Protein AF-A0A1S1U029-F1 (afdb_monomer_lite)

pLDDT: mean 74.75, std 22.26, range [31.77, 98.06]

Structure (mmCIF, N/CA/C/O backbone):
data_AF-A0A1S1U029-F1
#
_entry.id   AF-A0A1S1U029-F1
#
loop_
_atom_site.group_PDB
_atom_site.id
_atom_site.type_symbol
_atom_site.label_atom_id
_atom_site.label_alt_id
_atom_site.label_comp_id
_atom_site.label_asym_id
_atom_site.label_entity_id
_atom_site.label_seq_id
_atom_site.pdbx_PDB_ins_code
_atom_site.Cartn_x
_atom_site.Cartn_y
_atom_site.Cartn_z
_atom_site.occupancy
_atom_site.B_iso_or_equiv
_atom_site.auth_seq_id
_atom_site.auth_comp_id
_atom_site.auth_asym_id
_atom_site.auth_atom_id
_atom_site.pdbx_PDB_model_num
ATOM 1 N N . MET A 1 1 ? -68.726 -8.933 33.344 1.00 45.16 1 MET A N 1
ATOM 2 C CA . MET A 1 1 ? -67.703 -9.995 33.487 1.00 45.16 1 MET A CA 1
ATOM 3 C C . MET A 1 1 ? -67.384 -10.568 32.109 1.00 45.16 1 MET A C 1
ATOM 5 O O . MET A 1 1 ? -68.185 -11.333 31.603 1.00 45.16 1 MET A O 1
ATOM 9 N N . ARG A 1 2 ? -66.275 -10.152 31.477 1.00 35.28 2 ARG A N 1
ATOM 10 C CA . ARG A 1 2 ? -65.511 -10.912 30.462 1.00 35.28 2 ARG A CA 1
ATOM 11 C C . ARG A 1 2 ? -64.244 -10.119 30.117 1.00 35.28 2 ARG A C 1
ATOM 13 O O . ARG A 1 2 ? -64.313 -9.006 29.615 1.00 35.28 2 ARG A O 1
ATOM 20 N N . ARG A 1 3 ? -63.098 -10.680 30.510 1.00 39.41 3 ARG A N 1
ATOM 21 C CA . ARG A 1 3 ? -61.744 -10.227 30.161 1.00 39.41 3 ARG A CA 1
ATOM 22 C C . ARG A 1 3 ? -61.313 -10.883 28.840 1.00 39.41 3 ARG A C 1
ATOM 24 O O . ARG A 1 3 ? -61.842 -11.945 28.520 1.00 39.41 3 ARG A O 1
ATOM 31 N N . ARG A 1 4 ? -60.215 -10.343 28.278 1.00 43.56 4 ARG A N 1
ATOM 32 C CA . ARG A 1 4 ? -59.229 -10.964 27.356 1.00 43.56 4 ARG A CA 1
ATOM 33 C C . ARG A 1 4 ? -59.627 -10.984 25.868 1.00 43.56 4 ARG A C 1
ATOM 35 O O . ARG A 1 4 ? -60.791 -11.147 25.557 1.00 43.56 4 ARG A O 1
ATOM 42 N N . CYS A 1 5 ? -58.728 -10.819 24.894 1.00 31.77 5 CYS A N 1
ATOM 43 C CA . CYS A 1 5 ? -57.262 -10.893 24.868 1.00 31.77 5 CYS A CA 1
ATOM 44 C C . CYS A 1 5 ? -56.729 -9.983 23.743 1.00 31.77 5 CYS A C 1
ATOM 46 O O . CYS A 1 5 ? -57.187 -10.094 22.609 1.00 31.77 5 CYS A O 1
ATOM 48 N N . ALA A 1 6 ? -55.726 -9.147 24.024 1.00 39.38 6 ALA A N 1
ATOM 49 C CA . ALA A 1 6 ? -54.894 -8.553 22.980 1.00 39.38 6 ALA A CA 1
ATOM 50 C C . ALA A 1 6 ? -54.027 -9.666 22.361 1.00 39.38 6 ALA A C 1
ATOM 52 O O . ALA A 1 6 ? -53.310 -10.368 23.076 1.00 39.38 6 ALA A O 1
ATOM 53 N N . SER A 1 7 ? -54.129 -9.872 21.047 1.00 43.84 7 SER A N 1
ATOM 54 C CA . SER A 1 7 ? -53.384 -10.897 20.315 1.00 43.84 7 SER A CA 1
ATOM 55 C C . SER A 1 7 ? -51.889 -10.558 20.283 1.00 43.84 7 SER A C 1
ATOM 57 O O . SER A 1 7 ? -51.462 -9.631 19.595 1.00 43.84 7 SER A O 1
ATOM 59 N N . GLY A 1 8 ? -51.078 -11.350 20.987 1.00 48.50 8 GLY A N 1
ATOM 60 C CA . GLY A 1 8 ? -49.613 -11.250 21.053 1.00 48.50 8 GLY A CA 1
ATOM 61 C C . GLY A 1 8 ? -48.862 -11.620 19.764 1.00 48.50 8 GLY A C 1
ATOM 62 O O . GLY A 1 8 ? -47.671 -11.909 19.822 1.00 48.50 8 GLY A O 1
ATOM 63 N N . ALA A 1 9 ? -49.524 -11.614 18.604 1.00 42.28 9 ALA A N 1
ATOM 64 C CA . ALA A 1 9 ? -48.911 -11.965 17.322 1.00 42.28 9 ALA A CA 1
ATOM 65 C C . ALA A 1 9 ? -48.138 -10.800 16.666 1.00 42.28 9 ALA A C 1
ATOM 67 O O . ALA A 1 9 ? -47.228 -11.047 15.879 1.00 42.28 9 ALA A O 1
ATOM 68 N N . SER A 1 10 ? -48.421 -9.540 17.028 1.00 46.59 10 SER A N 1
ATOM 69 C CA . SER A 1 10 ? -47.702 -8.376 16.469 1.00 46.59 10 SER A CA 1
ATOM 70 C C . SER A 1 10 ? -46.335 -8.130 17.114 1.00 46.59 10 SER A C 1
ATOM 72 O O . SER A 1 10 ? -45.400 -7.701 16.444 1.00 46.59 10 SER A O 1
ATOM 74 N N . PHE A 1 11 ? -46.173 -8.429 18.406 1.00 38.19 11 PHE A N 1
ATOM 75 C CA . PHE A 1 11 ? -44.950 -8.067 19.132 1.00 38.19 11 PHE A CA 1
ATOM 76 C C . PHE A 1 11 ? -43.759 -8.969 18.771 1.00 38.19 11 PHE A C 1
ATOM 78 O O . PHE A 1 11 ? -42.636 -8.494 18.639 1.00 38.19 11 PHE A O 1
ATOM 85 N N . VAL A 1 12 ? -44.004 -10.264 18.531 1.00 45.50 12 VAL A N 1
ATOM 86 C CA . VAL A 1 12 ? -42.951 -11.236 18.181 1.00 45.50 12 VAL A CA 1
ATOM 87 C C . VAL A 1 12 ? -42.402 -10.998 16.770 1.00 45.50 12 VAL A C 1
ATOM 89 O O . VAL A 1 12 ? -41.204 -11.176 16.549 1.00 45.50 12 VAL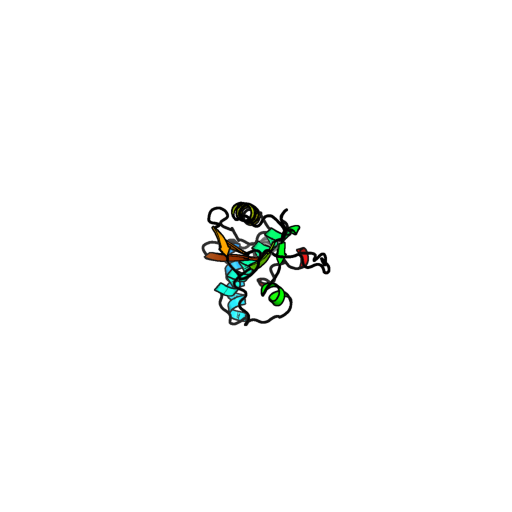 A O 1
ATOM 92 N N . LEU A 1 13 ? -43.238 -10.555 15.821 1.00 40.84 13 LEU A N 1
ATOM 93 C CA . LEU A 1 13 ? -42.792 -10.231 14.460 1.00 40.84 13 LEU A CA 1
ATOM 94 C C . LEU A 1 13 ? -41.950 -8.946 14.430 1.00 40.84 13 LEU A C 1
ATOM 96 O O . LEU A 1 13 ? -40.914 -8.910 13.768 1.00 40.84 13 LEU A O 1
ATOM 100 N N . ILE A 1 14 ? -42.353 -7.928 15.200 1.00 45.78 14 ILE A N 1
ATOM 101 C CA . ILE A 1 14 ? -41.606 -6.670 15.347 1.00 45.78 14 ILE A CA 1
ATOM 102 C C . ILE A 1 14 ? -40.259 -6.928 16.034 1.00 45.78 14 ILE A C 1
ATOM 104 O O . ILE A 1 14 ? -39.230 -6.466 15.547 1.00 45.78 14 ILE A O 1
ATOM 108 N N . LEU A 1 15 ? -40.229 -7.752 17.089 1.00 42.91 15 LEU A N 1
ATOM 109 C CA . LEU A 1 15 ? -38.991 -8.100 17.788 1.00 42.91 15 LEU A CA 1
ATOM 110 C C . LEU A 1 15 ? -38.057 -8.960 16.919 1.00 42.91 15 LEU A C 1
ATOM 112 O O . LEU A 1 15 ? -36.848 -8.741 16.932 1.00 42.91 15 LEU A O 1
ATOM 116 N N . LYS A 1 16 ? -38.593 -9.888 16.107 1.00 42.69 16 LYS A N 1
ATOM 117 C CA . LYS A 1 16 ? -37.803 -10.643 15.114 1.00 42.69 16 LYS A CA 1
ATOM 118 C C . LYS A 1 16 ? -37.243 -9.741 14.015 1.00 42.69 16 LYS A C 1
ATOM 120 O O . LYS A 1 16 ? -36.094 -9.935 13.634 1.00 42.69 16 LYS A O 1
ATOM 125 N N . ALA A 1 17 ? -37.995 -8.747 13.541 1.00 43.09 17 ALA A N 1
ATOM 126 C CA . ALA A 1 17 ? -37.495 -7.763 12.581 1.00 43.09 17 ALA A CA 1
ATOM 127 C C . ALA A 1 17 ? -36.404 -6.863 13.196 1.00 43.09 17 ALA A C 1
ATOM 129 O O . ALA A 1 17 ? -35.381 -6.626 12.560 1.00 43.09 17 ALA A O 1
ATOM 130 N N . GLN A 1 18 ? -36.556 -6.446 14.458 1.00 42.56 18 GLN A N 1
ATOM 131 C CA . GLN A 1 18 ? -35.531 -5.705 15.209 1.00 42.56 18 GLN A CA 1
ATOM 132 C C . GLN A 1 18 ? -34.271 -6.538 15.494 1.00 42.56 18 GLN A C 1
ATOM 134 O O . GLN A 1 18 ? -33.164 -6.006 15.441 1.00 42.56 18 GLN A O 1
ATOM 139 N N . LEU A 1 19 ? -34.414 -7.844 15.740 1.00 44.59 19 LEU A N 1
ATOM 140 C CA . LEU A 1 19 ? -33.297 -8.778 15.927 1.00 44.59 19 LEU A CA 1
ATOM 141 C C . LEU A 1 19 ? -32.597 -9.145 14.607 1.00 44.59 19 LEU A C 1
ATOM 143 O O . LEU A 1 19 ? -31.383 -9.314 14.607 1.00 44.59 19 LEU A O 1
ATOM 147 N N . LEU A 1 20 ? -33.318 -9.198 13.481 1.00 44.62 20 LEU A N 1
ATOM 148 C CA . LEU A 1 20 ? -32.754 -9.406 12.135 1.00 44.62 20 LEU A CA 1
ATOM 149 C C . LEU A 1 20 ? -32.129 -8.138 11.527 1.00 44.62 20 LEU A C 1
ATOM 151 O O . LEU A 1 20 ? -31.386 -8.223 10.551 1.00 44.62 20 LEU A O 1
ATOM 155 N N . MET A 1 21 ? -32.406 -6.962 12.095 1.00 45.44 21 MET A N 1
ATOM 156 C CA . MET A 1 21 ? -31.768 -5.691 11.729 1.00 45.44 21 MET A CA 1
ATOM 157 C C . MET A 1 21 ? -30.569 -5.329 12.612 1.00 45.44 21 MET A C 1
ATOM 159 O O . MET A 1 21 ? -29.927 -4.303 12.369 1.00 45.44 21 MET A O 1
ATOM 163 N N . LYS A 1 22 ? -30.251 -6.157 13.616 1.00 44.50 22 LYS A N 1
ATOM 164 C CA . LYS A 1 22 ? -29.133 -5.928 14.525 1.00 44.50 22 LYS A CA 1
ATOM 165 C C . LYS A 1 22 ? -27.815 -6.112 13.768 1.00 44.50 22 LYS A C 1
ATOM 167 O O . LYS A 1 22 ? -27.458 -7.207 13.350 1.00 44.50 22 LYS A O 1
ATOM 172 N N . ASP A 1 23 ? -27.151 -4.975 13.595 1.00 50.09 23 ASP A N 1
ATOM 173 C CA . ASP A 1 23 ? -25.809 -4.760 13.058 1.00 50.09 23 ASP A CA 1
ATOM 174 C C . ASP A 1 23 ? -25.648 -4.773 11.529 1.00 50.09 23 ASP A C 1
ATOM 176 O O . ASP A 1 23 ? -24.695 -5.316 10.973 1.00 50.09 23 ASP A O 1
ATOM 180 N N . ARG A 1 24 ? -26.479 -3.986 10.831 1.00 48.47 24 ARG A N 1
ATOM 181 C CA . ARG A 1 24 ? -25.890 -3.142 9.776 1.00 48.47 24 ARG A CA 1
ATOM 182 C C . ARG A 1 24 ? -25.165 -2.001 10.487 1.00 48.47 24 ARG A C 1
ATOM 184 O O . ARG A 1 24 ? -25.848 -1.207 11.133 1.00 48.47 24 ARG A O 1
ATOM 191 N N . PRO A 1 25 ? -23.828 -1.877 10.425 1.00 52.12 25 PRO A N 1
ATOM 192 C CA . PRO A 1 25 ? -23.185 -0.743 11.061 1.00 52.12 25 PRO A CA 1
ATOM 193 C C . PRO A 1 25 ? -23.706 0.526 10.383 1.00 52.12 25 PRO A C 1
ATOM 195 O O . PRO A 1 25 ? -23.454 0.744 9.199 1.00 52.12 25 PRO A O 1
ATOM 198 N N . ALA A 1 26 ? -24.431 1.359 11.139 1.00 63.50 26 ALA A N 1
ATOM 199 C CA . ALA A 1 26 ? -24.941 2.660 10.690 1.00 63.50 26 ALA A CA 1
ATOM 200 C C . ALA A 1 26 ? -23.817 3.559 10.131 1.00 63.50 26 ALA A C 1
ATOM 202 O O . ALA A 1 26 ? -24.066 4.507 9.393 1.00 63.50 26 ALA A O 1
ATOM 203 N N . ASN A 1 27 ? -22.566 3.217 10.449 1.00 85.81 27 ASN A N 1
ATOM 204 C CA . ASN A 1 27 ? -21.356 3.746 9.853 1.00 85.81 27 ASN A CA 1
ATOM 205 C C . ASN A 1 27 ? -20.310 2.616 9.752 1.00 85.81 27 ASN A C 1
ATOM 207 O O . ASN A 1 27 ? -19.655 2.271 10.739 1.00 85.81 27 ASN A O 1
ATOM 211 N N . LEU A 1 28 ? -20.182 2.007 8.567 1.00 90.50 28 LEU A N 1
ATOM 212 C CA . LEU A 1 28 ? -19.237 0.912 8.311 1.00 90.50 28 LEU A CA 1
ATOM 213 C C . LEU A 1 28 ? -17.788 1.281 8.697 1.00 90.50 28 LEU A C 1
ATOM 215 O O . LEU A 1 28 ? -17.194 0.520 9.463 1.00 90.50 28 LEU A O 1
ATOM 219 N N . PRO A 1 29 ? -17.228 2.434 8.274 1.00 92.81 29 PRO A N 1
ATOM 220 C CA . PRO A 1 29 ? -15.914 2.872 8.738 1.00 92.81 29 PRO A CA 1
ATOM 221 C C . PRO A 1 29 ? -15.761 2.914 10.261 1.00 92.81 29 PRO A C 1
ATOM 223 O O . PRO A 1 29 ? -14.760 2.434 10.786 1.00 92.81 29 PRO A O 1
ATOM 226 N N . ALA A 1 30 ? -16.753 3.435 10.992 1.00 92.69 30 ALA A N 1
ATOM 227 C CA . ALA A 1 30 ? -16.698 3.494 12.454 1.00 92.69 30 ALA A CA 1
ATOM 228 C C . ALA A 1 30 ? -16.685 2.095 13.094 1.00 92.69 30 ALA A C 1
ATOM 230 O O . ALA A 1 30 ? -15.948 1.860 14.052 1.00 92.69 30 ALA A O 1
ATOM 231 N N . SER A 1 31 ? -17.459 1.157 12.542 1.00 92.75 31 SER A N 1
ATOM 232 C CA . SER A 1 31 ? -17.468 -0.240 12.990 1.00 92.75 31 SER A CA 1
ATOM 233 C C . SER A 1 31 ? -16.124 -0.926 12.747 1.00 92.75 31 SER A C 1
ATOM 235 O O . SER A 1 31 ? -15.590 -1.573 13.649 1.00 92.75 31 SER A O 1
ATOM 237 N N . ILE A 1 32 ? -15.526 -0.726 11.569 1.00 94.19 32 ILE A N 1
ATOM 238 C CA . ILE A 1 32 ? -14.199 -1.263 11.250 1.00 94.19 32 ILE A CA 1
ATOM 239 C C . ILE A 1 32 ? -13.149 -0.654 12.185 1.00 94.19 32 ILE A C 1
ATOM 241 O O . ILE A 1 32 ? -12.404 -1.400 12.812 1.00 94.19 32 ILE A O 1
ATOM 245 N N . LEU A 1 33 ? -13.138 0.670 12.378 1.00 94.75 33 LEU A N 1
ATOM 246 C CA . LEU A 1 33 ? -12.231 1.341 13.320 1.00 94.75 33 LEU A CA 1
ATOM 247 C C . LEU A 1 33 ? -12.344 0.782 14.744 1.00 94.75 33 LEU A C 1
ATOM 249 O O . LEU A 1 33 ? -11.327 0.571 15.403 1.00 94.75 33 LEU A O 1
ATOM 253 N N . ALA A 1 34 ? -13.564 0.530 15.226 1.00 94.50 34 ALA A N 1
ATOM 254 C CA . ALA A 1 34 ? -13.783 -0.060 16.543 1.00 94.50 34 ALA A CA 1
ATOM 255 C C . ALA A 1 34 ? -13.209 -1.483 16.635 1.00 94.50 34 ALA A C 1
ATOM 257 O O . ALA A 1 34 ? -12.521 -1.800 17.605 1.00 94.50 34 ALA A O 1
ATOM 258 N N . ARG A 1 35 ? -13.426 -2.318 15.609 1.00 92.88 35 ARG A N 1
AT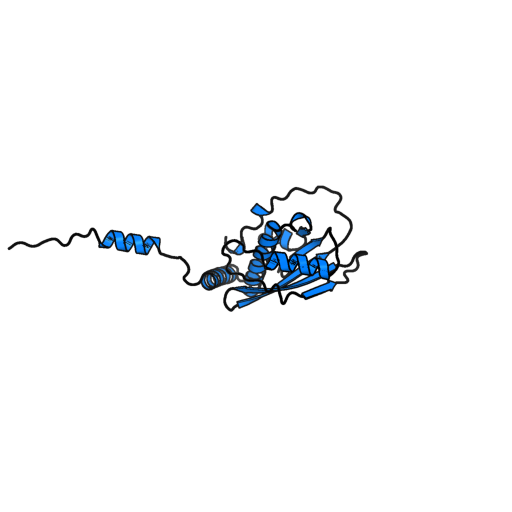OM 259 C CA . ARG A 1 35 ? -12.850 -3.670 15.537 1.00 92.88 35 ARG A CA 1
ATOM 260 C C . ARG A 1 35 ? -11.325 -3.630 15.529 1.00 92.88 35 ARG A C 1
ATOM 262 O O . ARG A 1 35 ? -10.708 -4.288 16.361 1.00 92.88 35 ARG A O 1
ATOM 269 N N . LEU A 1 36 ? -10.725 -2.818 14.657 1.00 91.94 36 LEU A N 1
ATOM 270 C CA . LEU A 1 36 ? -9.270 -2.667 14.548 1.00 91.94 36 LEU A CA 1
ATOM 271 C C . LEU A 1 36 ? -8.646 -2.195 15.870 1.00 91.94 36 LEU A C 1
ATOM 273 O O . LEU A 1 36 ? -7.635 -2.744 16.304 1.00 91.94 36 LEU A O 1
ATOM 277 N N . ARG A 1 37 ? -9.297 -1.258 16.570 1.00 92.69 37 ARG A N 1
ATOM 278 C CA . ARG A 1 37 ? -8.876 -0.818 17.908 1.00 92.69 37 ARG A CA 1
ATOM 279 C C . ARG A 1 37 ? -8.920 -1.942 18.939 1.00 92.69 37 ARG A C 1
ATOM 281 O O . ARG A 1 37 ? -8.018 -2.041 19.768 1.00 92.69 37 ARG A O 1
ATOM 288 N N . ASN A 1 38 ? -9.955 -2.779 18.912 1.00 90.62 38 ASN A N 1
ATOM 289 C CA . ASN A 1 38 ? -10.061 -3.915 19.827 1.00 90.62 38 ASN A CA 1
ATOM 290 C C . ASN A 1 38 ? -8.967 -4.954 19.557 1.00 90.62 38 ASN A C 1
ATOM 292 O O . ASN A 1 38 ? -8.371 -5.453 20.506 1.00 90.62 38 ASN A O 1
ATOM 296 N N . ILE A 1 39 ? -8.647 -5.204 18.285 1.00 87.38 39 ILE A N 1
ATOM 297 C CA . ILE A 1 39 ? -7.545 -6.088 17.878 1.00 87.38 39 ILE A CA 1
ATOM 298 C C . ILE A 1 39 ? -6.194 -5.542 18.351 1.00 87.38 39 ILE A C 1
ATOM 300 O O . ILE A 1 39 ? -5.374 -6.292 18.875 1.00 87.38 39 ILE A O 1
ATOM 304 N N . ALA A 1 40 ? -5.956 -4.236 18.197 1.00 87.25 40 ALA A N 1
ATOM 305 C CA . ALA A 1 40 ? -4.730 -3.602 18.676 1.00 87.25 40 ALA A CA 1
ATOM 306 C C . ALA A 1 40 ? -4.565 -3.773 20.195 1.00 87.25 40 ALA A C 1
ATOM 308 O O . ALA A 1 40 ? -3.500 -4.168 20.665 1.00 87.25 40 ALA A O 1
ATOM 309 N N . ARG A 1 41 ? -5.651 -3.563 20.955 1.00 88.38 41 ARG A N 1
ATOM 310 C CA . ARG A 1 41 ? -5.681 -3.764 22.413 1.00 88.38 41 ARG A CA 1
ATOM 311 C C . ARG A 1 41 ? -5.430 -5.216 22.807 1.00 88.38 41 ARG A C 1
ATOM 313 O O . ARG A 1 41 ? -4.609 -5.456 23.685 1.00 88.38 41 ARG A O 1
ATOM 320 N N . SER A 1 42 ? -6.100 -6.177 22.168 1.00 86.25 42 SER A N 1
ATOM 321 C CA . SER A 1 42 ? -5.940 -7.598 22.503 1.00 86.25 42 SER A CA 1
ATOM 322 C C . SER A 1 42 ? -4.539 -8.116 22.182 1.00 86.25 42 SER A C 1
ATOM 324 O O . SER A 1 42 ? -4.039 -8.988 22.880 1.00 86.25 42 SER A O 1
ATOM 326 N N . LYS A 1 43 ? -3.901 -7.573 21.137 1.00 79.94 43 LYS A N 1
ATOM 327 C CA . LYS A 1 43 ? -2.530 -7.912 20.731 1.00 79.94 43 LYS A CA 1
ATOM 328 C C . LYS A 1 43 ? -1.457 -7.050 21.406 1.00 79.94 43 LYS A C 1
ATOM 330 O O . LYS A 1 43 ? -0.290 -7.222 21.079 1.00 79.94 43 LYS A O 1
ATOM 335 N N . GLN A 1 44 ? -1.840 -6.122 22.292 1.00 86.19 44 GLN A N 1
ATOM 336 C CA . GLN A 1 44 ? -0.937 -5.167 22.954 1.00 86.19 44 GLN A CA 1
ATOM 337 C C . GLN A 1 44 ? 0.018 -4.465 21.967 1.00 86.19 44 GLN A C 1
ATOM 339 O O . GLN A 1 44 ? 1.202 -4.291 22.234 1.00 86.19 44 GLN A O 1
ATOM 344 N N . THR A 1 45 ? -0.504 -4.076 20.802 1.00 82.06 45 THR A N 1
ATOM 345 C CA . THR A 1 45 ? 0.272 -3.466 19.714 1.00 82.06 45 THR A CA 1
ATOM 346 C C . THR A 1 45 ? -0.270 -2.085 19.356 1.00 82.06 45 THR A C 1
ATOM 348 O O . THR A 1 45 ? -1.385 -1.711 19.732 1.00 82.06 45 THR A O 1
ATOM 351 N N . ASP A 1 46 ? 0.514 -1.319 18.603 1.00 86.06 46 ASP A N 1
ATOM 352 C CA . ASP A 1 46 ? 0.121 0.008 18.148 1.00 86.06 46 ASP A CA 1
ATOM 353 C C . ASP A 1 46 ? -1.083 -0.072 17.189 1.00 86.06 46 ASP A C 1
ATOM 355 O O . ASP A 1 46 ? -1.072 -0.755 16.160 1.00 86.06 46 ASP A O 1
ATOM 359 N N . ASN A 1 47 ? -2.135 0.684 17.504 1.00 88.06 47 ASN A N 1
ATOM 360 C CA . ASN A 1 47 ? -3.314 0.813 16.659 1.00 88.06 47 ASN A CA 1
ATOM 361 C C . ASN A 1 47 ? -2.975 1.347 15.255 1.00 88.06 47 ASN A C 1
ATOM 363 O O . ASN A 1 47 ? -3.613 0.942 14.285 1.00 88.06 47 ASN A O 1
ATOM 367 N N . GLN A 1 48 ? -1.968 2.215 15.116 1.00 88.56 48 GLN A N 1
ATOM 368 C CA . GLN A 1 48 ? -1.520 2.708 13.810 1.00 88.56 48 GLN A CA 1
ATOM 369 C C . GLN A 1 48 ? -0.908 1.605 12.947 1.00 88.56 48 GLN A C 1
ATOM 371 O O . GLN A 1 48 ? -1.059 1.626 11.726 1.00 88.56 48 GLN A O 1
ATOM 376 N N . LEU A 1 49 ? -0.245 0.623 13.560 1.00 85.25 49 LEU A N 1
ATOM 377 C CA . LEU A 1 49 ? 0.292 -0.535 12.850 1.00 85.25 49 LEU A CA 1
ATOM 378 C C . LEU A 1 49 ? -0.847 -1.414 12.318 1.00 85.25 49 LEU A C 1
ATOM 380 O O . LEU A 1 49 ? -0.830 -1.804 11.152 1.00 85.25 49 LEU A O 1
ATOM 384 N N . ILE A 1 50 ? -1.881 -1.654 13.131 1.00 87.56 50 ILE A N 1
ATOM 385 C CA . ILE A 1 50 ? -3.075 -2.405 12.713 1.00 87.56 50 ILE A CA 1
ATOM 386 C C . ILE A 1 50 ? -3.838 -1.686 11.589 1.00 87.56 50 ILE A C 1
ATOM 388 O O . ILE A 1 50 ? -4.247 -2.330 10.621 1.00 87.56 50 ILE A O 1
ATOM 392 N N . LEU A 1 51 ? -3.999 -0.362 11.677 1.00 91.50 51 LEU A N 1
ATOM 393 C CA . LEU A 1 51 ? -4.641 0.445 10.633 1.00 91.50 51 LEU A CA 1
ATOM 394 C C . LEU A 1 51 ? -3.873 0.392 9.309 1.00 91.50 51 LEU A C 1
ATOM 396 O O . LEU A 1 51 ? -4.477 0.145 8.264 1.00 91.50 51 LEU A O 1
ATOM 400 N N . ARG A 1 52 ? -2.549 0.583 9.353 1.00 90.62 52 ARG A N 1
ATOM 401 C CA . ARG A 1 52 ? -1.685 0.500 8.167 1.00 90.62 52 ARG A CA 1
ATOM 402 C C . ARG A 1 52 ? -1.729 -0.885 7.541 1.00 90.62 52 ARG A C 1
ATOM 404 O O . ARG A 1 52 ? -1.976 -0.997 6.344 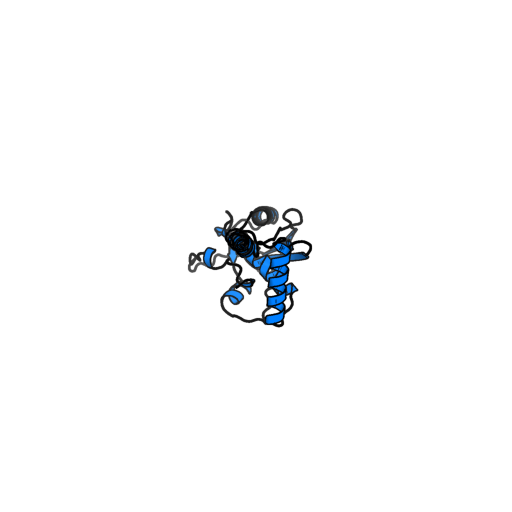1.00 90.62 52 ARG A O 1
ATOM 411 N N . ARG A 1 53 ? -1.606 -1.941 8.349 1.00 87.31 53 ARG A N 1
ATOM 412 C CA . ARG A 1 53 ? -1.717 -3.323 7.871 1.00 87.31 53 ARG A CA 1
ATOM 413 C C . ARG A 1 53 ? -3.057 -3.581 7.187 1.00 87.31 53 ARG A C 1
ATOM 415 O O . ARG A 1 53 ? -3.080 -4.154 6.102 1.00 87.31 53 ARG A O 1
ATOM 422 N N . TYR A 1 54 ? -4.161 -3.131 7.783 1.00 90.88 54 TYR A N 1
ATOM 423 C CA . TYR A 1 54 ? -5.482 -3.247 7.169 1.00 90.88 54 TYR A CA 1
ATOM 424 C C . TYR A 1 54 ? -5.538 -2.533 5.811 1.00 90.88 54 TYR A C 1
ATOM 426 O O . TYR A 1 54 ? -5.940 -3.135 4.817 1.00 90.88 54 TYR A O 1
ATOM 434 N N . ALA A 1 55 ? -5.073 -1.282 5.737 1.00 93.62 55 ALA A N 1
ATOM 435 C CA . ALA A 1 55 ? -5.027 -0.531 4.486 1.00 93.62 55 ALA A CA 1
ATOM 436 C C . ALA A 1 55 ? -4.145 -1.209 3.424 1.00 93.62 55 ALA A C 1
ATOM 438 O O . ALA A 1 55 ? -4.516 -1.256 2.254 1.00 93.62 55 ALA A O 1
ATOM 439 N N . ILE A 1 56 ? -3.014 -1.795 3.799 1.00 91.69 56 ILE A N 1
ATOM 440 C CA . ILE A 1 56 ? -2.142 -2.488 2.849 1.00 91.69 56 ILE A CA 1
ATOM 441 C C . ILE A 1 56 ? -2.771 -3.802 2.365 1.00 91.69 56 ILE A C 1
ATOM 443 O O . ILE A 1 56 ? -2.803 -4.053 1.161 1.00 91.69 56 ILE A O 1
ATOM 447 N N . GLU A 1 57 ? -3.338 -4.623 3.256 1.00 89.50 57 GLU A N 1
ATOM 448 C CA . GLU A 1 57 ? -4.011 -5.877 2.875 1.00 89.50 57 GLU A CA 1
ATOM 449 C C . GLU A 1 57 ? -5.171 -5.621 1.897 1.00 89.50 57 GLU A C 1
ATOM 451 O O . GLU A 1 57 ? -5.381 -6.379 0.946 1.00 89.50 57 GLU A O 1
ATOM 456 N N . ARG A 1 58 ? -5.905 -4.519 2.085 1.00 92.88 58 ARG A N 1
ATOM 457 C CA . ARG A 1 58 ? -7.002 -4.117 1.194 1.00 92.88 58 ARG A CA 1
ATOM 458 C C . ARG A 1 58 ? -6.531 -3.485 -0.119 1.00 92.88 58 ARG A C 1
ATOM 460 O O . ARG A 1 58 ? -7.236 -3.619 -1.124 1.00 92.88 58 ARG A O 1
ATOM 467 N N . LEU A 1 59 ? -5.345 -2.877 -0.158 1.00 94.25 59 LEU A N 1
ATOM 468 C CA . LEU A 1 59 ? -4.718 -2.434 -1.407 1.00 94.25 59 LEU A CA 1
ATOM 469 C C . LEU A 1 59 ? -4.217 -3.642 -2.207 1.00 94.25 59 LEU A C 1
ATOM 471 O O . LEU A 1 59 ? -4.446 -3.733 -3.410 1.00 94.25 59 LEU A O 1
ATOM 475 N N . LEU A 1 60 ? -3.612 -4.616 -1.526 1.00 91.56 60 LEU A N 1
ATOM 476 C CA . LEU A 1 60 ? -3.162 -5.866 -2.126 1.00 91.56 60 LEU A CA 1
ATOM 477 C C . LEU A 1 60 ? -4.336 -6.685 -2.684 1.00 91.56 60 LEU A C 1
ATOM 479 O O . LEU A 1 60 ? -4.228 -7.251 -3.772 1.00 91.56 60 LEU A O 1
ATOM 483 N N . TYR A 1 61 ? -5.483 -6.691 -1.992 1.00 91.12 61 TYR A N 1
ATOM 484 C CA . TYR A 1 61 ? -6.722 -7.252 -2.535 1.00 91.12 61 TYR A CA 1
ATOM 485 C C . TYR A 1 61 ? -7.100 -6.588 -3.864 1.00 91.12 61 TYR A C 1
ATOM 487 O O . TYR A 1 61 ? -7.306 -7.295 -4.851 1.00 91.12 61 TYR A O 1
ATOM 495 N N . ARG A 1 62 ? -7.130 -5.248 -3.919 1.00 95.00 62 ARG A N 1
ATOM 496 C CA . ARG A 1 62 ? -7.419 -4.492 -5.152 1.00 95.00 62 ARG A CA 1
ATOM 497 C C . ARG A 1 62 ? -6.422 -4.822 -6.263 1.00 95.00 62 ARG A C 1
ATOM 499 O O . ARG A 1 62 ? -6.847 -5.111 -7.376 1.00 95.00 62 ARG A O 1
ATOM 506 N N . LEU A 1 63 ? -5.122 -4.882 -5.956 1.00 94.00 63 LEU A N 1
ATOM 507 C CA . LEU A 1 63 ? -4.094 -5.319 -6.905 1.00 94.00 63 LEU A CA 1
ATOM 508 C C . LEU A 1 63 ? -4.404 -6.720 -7.451 1.00 94.00 63 LEU A C 1
ATOM 510 O O . LEU A 1 63 ? -4.338 -6.931 -8.661 1.00 94.00 63 LEU A O 1
ATOM 514 N N . SER A 1 64 ? -4.804 -7.659 -6.593 1.00 91.12 64 SER A N 1
ATOM 515 C CA . SER A 1 64 ? -5.052 -9.046 -6.995 1.00 91.12 64 SER A CA 1
ATOM 516 C C . SER A 1 64 ? -6.226 -9.250 -7.951 1.00 91.12 64 SER A C 1
ATOM 518 O O . SER A 1 64 ? -6.201 -10.170 -8.769 1.00 91.12 64 SER A O 1
ATOM 520 N N . ILE A 1 65 ? -7.246 -8.396 -7.857 1.00 93.12 65 ILE A N 1
ATOM 521 C CA . ILE A 1 65 ? -8.413 -8.416 -8.746 1.00 93.12 65 ILE A CA 1
ATOM 522 C C . ILE A 1 65 ? -8.254 -7.451 -9.929 1.00 93.12 65 ILE A C 1
ATOM 524 O O . ILE A 1 65 ? -9.117 -7.407 -10.802 1.00 93.12 65 ILE A O 1
ATOM 528 N N . SER A 1 66 ? -7.156 -6.690 -9.978 1.00 94.25 66 SER A N 1
ATOM 529 C CA . SER A 1 66 ? -6.882 -5.738 -11.051 1.00 94.25 66 SER A CA 1
ATOM 530 C C . SER A 1 66 ? -6.369 -6.424 -12.328 1.00 94.25 66 SER A C 1
ATOM 532 O O . SER A 1 66 ? -5.806 -7.528 -12.278 1.00 94.25 66 SER A O 1
ATOM 534 N N . PRO A 1 67 ? -6.437 -5.734 -13.481 1.00 93.12 67 PRO A N 1
ATOM 535 C CA . PRO A 1 67 ? -5.732 -6.143 -14.699 1.00 93.12 67 PRO A CA 1
ATOM 536 C C . PRO A 1 67 ? -4.201 -6.219 -14.539 1.00 93.12 67 PRO A C 1
ATOM 538 O O . PRO A 1 67 ? -3.517 -6.819 -15.367 1.00 93.12 67 PRO A O 1
ATOM 541 N N . HIS A 1 68 ? -3.646 -5.627 -13.475 1.00 93.38 68 HIS A N 1
ATOM 542 C CA . HIS A 1 68 ? -2.209 -5.536 -13.221 1.00 93.38 68 HIS A CA 1
ATOM 543 C C . HIS A 1 68 ? -1.667 -6.642 -12.307 1.00 93.38 68 HIS A C 1
ATOM 545 O O . HIS A 1 68 ? -0.464 -6.682 -12.061 1.00 93.38 68 HIS A O 1
ATOM 551 N N . ARG A 1 69 ? -2.513 -7.566 -11.830 1.00 89.44 69 ARG A N 1
ATOM 552 C CA . ARG A 1 69 ? -2.126 -8.621 -10.872 1.00 89.44 69 ARG A CA 1
ATOM 553 C C . ARG A 1 69 ? -0.899 -9.441 -11.302 1.00 89.44 69 ARG A C 1
ATOM 555 O O . ARG A 1 69 ? -0.080 -9.797 -10.469 1.00 89.44 69 ARG A O 1
ATOM 562 N N . ASP A 1 70 ? -0.750 -9.701 -12.603 1.00 88.31 70 ASP A N 1
ATOM 563 C CA . ASP A 1 70 ? 0.322 -10.545 -13.149 1.00 88.31 70 ASP A CA 1
ATOM 564 C C . ASP A 1 70 ? 1.621 -9.756 -13.412 1.00 88.31 70 ASP A C 1
ATOM 566 O O . ASP A 1 70 ? 2.602 -10.320 -13.903 1.00 88.31 70 ASP A O 1
ATOM 570 N N . GLN A 1 71 ? 1.622 -8.448 -13.117 1.00 90.31 71 GLN A N 1
ATOM 571 C CA . GLN A 1 71 ? 2.760 -7.539 -13.290 1.00 90.31 71 GLN A CA 1
ATOM 572 C C . GLN A 1 71 ? 3.640 -7.438 -12.042 1.00 90.31 71 GLN A C 1
ATOM 574 O O . GLN A 1 71 ? 4.758 -6.932 -12.149 1.00 90.31 71 GLN A O 1
ATOM 579 N N . PHE A 1 72 ? 3.152 -7.920 -10.893 1.00 89.44 72 PHE A N 1
ATOM 580 C CA . PHE A 1 72 ? 3.833 -7.814 -9.608 1.00 89.44 72 PHE A CA 1
ATOM 581 C C . PHE A 1 72 ? 3.841 -9.142 -8.853 1.00 89.44 72 PHE A C 1
ATOM 583 O O . PHE A 1 72 ? 2.901 -9.930 -8.935 1.00 89.44 72 PHE A O 1
ATOM 590 N N . ILE A 1 73 ? 4.889 -9.368 -8.065 1.00 87.44 73 ILE A N 1
ATOM 591 C CA . ILE A 1 73 ? 4.951 -10.444 -7.071 1.00 87.44 73 ILE A CA 1
ATOM 592 C C . ILE A 1 73 ? 5.160 -9.824 -5.693 1.00 87.44 73 ILE A C 1
ATOM 594 O O . ILE A 1 73 ? 6.054 -8.999 -5.524 1.00 87.44 73 ILE A O 1
ATOM 598 N N . LEU A 1 74 ? 4.362 -10.250 -4.710 1.00 84.94 74 LEU A N 1
ATOM 599 C CA . LEU A 1 74 ? 4.551 -9.876 -3.310 1.00 84.94 74 LEU A CA 1
ATOM 600 C C . LEU A 1 74 ? 5.898 -10.397 -2.800 1.00 84.94 74 LEU A C 1
ATOM 602 O O . LEU A 1 74 ? 6.201 -11.583 -2.945 1.00 84.94 74 LEU A O 1
ATOM 606 N N . LYS A 1 75 ? 6.679 -9.515 -2.181 1.00 79.31 75 LYS A N 1
ATOM 607 C CA . LYS A 1 75 ? 7.962 -9.815 -1.546 1.00 79.31 75 LYS A CA 1
ATOM 608 C C . LYS A 1 75 ? 7.963 -9.372 -0.078 1.00 79.31 75 LYS A C 1
ATOM 610 O O . LYS A 1 75 ? 6.948 -8.954 0.477 1.00 79.31 75 LYS A O 1
ATOM 615 N N . GLY A 1 76 ? 9.123 -9.527 0.556 1.00 71.00 76 GLY A N 1
ATOM 616 C CA . GLY A 1 76 ? 9.445 -8.846 1.801 1.00 71.00 76 GLY A CA 1
ATOM 617 C C . GLY A 1 76 ? 8.664 -9.326 3.016 1.00 71.00 76 GLY A C 1
ATOM 618 O O . GLY A 1 76 ? 8.242 -10.480 3.125 1.00 71.00 76 GLY A O 1
ATOM 619 N N . ALA A 1 77 ? 8.538 -8.433 3.990 1.00 62.22 77 ALA A N 1
ATOM 620 C CA . ALA A 1 77 ? 8.072 -8.779 5.325 1.00 62.22 77 ALA A CA 1
ATOM 621 C C . ALA A 1 77 ? 6.590 -9.194 5.363 1.00 62.22 77 ALA A C 1
ATOM 623 O O . ALA A 1 77 ? 6.193 -10.002 6.207 1.00 62.22 77 ALA A O 1
ATOM 624 N N . MET A 1 78 ? 5.800 -8.735 4.389 1.00 62.12 78 MET A N 1
ATOM 625 C CA . MET A 1 78 ? 4.411 -9.152 4.207 1.00 62.12 78 MET A CA 1
ATOM 626 C C . MET A 1 78 ? 4.239 -10.622 3.803 1.00 62.12 78 MET A C 1
ATOM 628 O O . MET A 1 78 ? 3.181 -11.198 4.054 1.00 62.12 78 MET A O 1
ATOM 632 N N . LEU A 1 79 ? 5.258 -11.269 3.226 1.00 58.19 79 LEU A N 1
ATOM 633 C CA . LEU A 1 79 ? 5.229 -12.726 3.046 1.00 58.19 79 LEU A CA 1
ATOM 634 C C . LEU A 1 79 ? 5.268 -13.447 4.397 1.00 58.19 79 LEU A C 1
ATOM 636 O O . LEU A 1 79 ? 4.606 -14.467 4.567 1.00 58.19 79 LEU A O 1
ATOM 640 N N . PHE A 1 80 ? 5.999 -12.908 5.375 1.00 50.84 80 PHE A N 1
ATOM 641 C CA . PHE A 1 80 ? 6.167 -13.542 6.682 1.00 50.84 80 PHE A CA 1
ATOM 642 C C . PHE A 1 80 ? 4.963 -13.339 7.597 1.00 50.84 80 PHE A C 1
ATOM 644 O O . PHE A 1 80 ? 4.661 -14.237 8.371 1.00 50.84 80 PHE A O 1
ATOM 651 N N . THR A 1 81 ? 4.199 -12.251 7.463 1.00 52.44 81 THR A N 1
ATOM 652 C CA . THR A 1 81 ? 2.942 -12.079 8.222 1.00 52.44 81 THR A CA 1
ATOM 653 C C . THR A 1 81 ? 1.833 -13.048 7.809 1.00 52.44 81 THR A C 1
ATOM 655 O O . THR A 1 81 ? 0.826 -13.154 8.510 1.00 52.44 81 THR A O 1
ATOM 658 N N . ALA A 1 82 ? 2.003 -13.768 6.696 1.00 48.16 82 ALA A N 1
ATOM 659 C CA . ALA A 1 82 ? 1.148 -14.888 6.318 1.00 48.16 82 ALA A CA 1
ATOM 660 C C . ALA A 1 82 ? 1.598 -16.244 6.890 1.00 48.16 82 ALA A C 1
ATOM 662 O O . ALA A 1 82 ? 0.830 -17.198 6.809 1.00 48.16 82 ALA A O 1
ATOM 663 N N . TRP A 1 83 ? 2.810 -16.337 7.449 1.00 39.12 83 TRP A N 1
ATOM 664 C CA . TRP A 1 83 ? 3.428 -17.601 7.879 1.00 39.12 83 TRP A CA 1
ATOM 665 C C . TRP A 1 83 ? 3.780 -17.634 9.366 1.00 39.12 83 TRP A C 1
ATOM 667 O O . TRP A 1 83 ? 3.665 -18.673 10.006 1.00 39.12 83 TRP A O 1
ATOM 677 N N . LEU A 1 84 ? 4.198 -16.503 9.922 1.00 44.06 84 LEU A N 1
ATOM 678 C CA . LEU A 1 84 ? 4.628 -16.360 11.299 1.00 44.06 84 LEU A CA 1
ATOM 679 C C . LEU A 1 84 ? 3.657 -15.388 11.951 1.00 44.06 84 LEU A C 1
ATOM 681 O O . LEU A 1 84 ? 3.574 -14.218 11.579 1.00 44.06 84 LEU A O 1
ATOM 685 N N . ASN A 1 85 ? 2.885 -15.892 12.906 1.00 50.94 85 ASN A N 1
ATOM 686 C CA . ASN A 1 85 ? 1.957 -15.128 13.731 1.00 50.94 85 ASN A CA 1
ATOM 687 C C . ASN A 1 85 ? 2.737 -14.235 14.727 1.00 50.94 85 ASN A C 1
ATOM 689 O O . ASN A 1 85 ? 2.432 -14.215 15.913 1.00 50.94 85 ASN A O 1
ATOM 693 N N . ASP A 1 86 ? 3.793 -13.563 14.256 1.00 49.31 86 ASP A N 1
ATOM 694 C CA . ASP A 1 86 ? 4.739 -12.791 15.053 1.00 49.31 86 ASP A CA 1
ATOM 695 C C . ASP A 1 86 ? 4.248 -11.334 15.174 1.00 49.31 86 ASP A C 1
ATOM 697 O O . ASP A 1 86 ? 4.200 -10.611 14.169 1.00 49.31 86 ASP A O 1
ATOM 701 N N . PRO A 1 87 ? 3.847 -10.890 16.380 1.00 49.50 87 PRO A N 1
ATOM 702 C CA . PRO A 1 87 ? 3.379 -9.531 16.616 1.00 49.50 87 PRO A CA 1
ATOM 703 C C . PRO A 1 87 ? 4.495 -8.475 16.579 1.00 49.50 87 PRO A C 1
ATOM 705 O O . PRO A 1 87 ? 4.178 -7.289 16.480 1.00 49.50 87 PRO A O 1
ATOM 708 N N . ASN A 1 88 ? 5.774 -8.870 16.625 1.00 46.38 88 ASN A N 1
ATOM 709 C CA . ASN A 1 88 ? 6.905 -7.960 16.832 1.00 46.38 88 ASN A CA 1
ATOM 710 C C . ASN A 1 88 ? 7.656 -7.562 15.560 1.00 46.38 88 ASN A C 1
ATOM 712 O O . ASN A 1 88 ? 8.583 -6.756 15.640 1.00 46.38 88 ASN A O 1
ATOM 716 N N . ARG A 1 89 ? 7.267 -8.061 14.379 1.00 48.47 89 ARG A N 1
ATOM 717 C CA . ARG A 1 89 ? 7.846 -7.591 13.115 1.00 48.47 89 ARG A CA 1
ATOM 718 C C . ARG A 1 89 ? 6.936 -6.551 12.453 1.00 48.47 89 ARG A C 1
ATOM 720 O O . ARG A 1 89 ? 5.992 -6.931 11.753 1.00 48.47 89 ARG A O 1
ATOM 727 N N . PRO A 1 90 ? 7.197 -5.243 12.626 1.00 52.22 90 PRO A N 1
ATOM 728 C CA . PRO A 1 90 ? 6.403 -4.210 11.982 1.00 52.22 90 PRO A CA 1
ATOM 729 C C . PRO A 1 90 ? 6.584 -4.290 10.464 1.00 52.22 90 PRO A C 1
ATOM 731 O O . PRO A 1 90 ? 7.626 -3.947 9.917 1.00 52.22 90 PRO A O 1
ATOM 734 N N . THR A 1 91 ? 5.548 -4.759 9.775 1.00 54.44 91 THR A N 1
ATOM 735 C CA . THR A 1 91 ? 5.396 -4.614 8.324 1.00 54.44 91 THR A CA 1
ATOM 736 C C . THR A 1 91 ? 4.742 -3.268 8.078 1.00 54.44 91 THR A C 1
ATOM 738 O O . THR A 1 91 ? 3.525 -3.138 8.195 1.00 54.44 91 THR A O 1
ATOM 741 N N . GLN A 1 92 ? 5.558 -2.242 7.850 1.00 65.56 92 GLN A N 1
ATOM 742 C CA . GLN A 1 92 ? 5.050 -0.889 7.609 1.00 65.56 92 GLN A CA 1
ATOM 743 C C . GLN A 1 92 ? 4.736 -0.648 6.133 1.00 65.56 92 GLN A C 1
ATOM 745 O O . GLN A 1 92 ? 3.816 0.113 5.840 1.00 65.56 92 GLN A O 1
ATOM 750 N N . ASP A 1 93 ? 5.428 -1.366 5.247 1.00 77.62 93 ASP A N 1
ATOM 751 C CA . ASP A 1 93 ? 5.437 -1.111 3.812 1.00 77.62 93 ASP A CA 1
ATOM 752 C C . ASP A 1 93 ? 5.054 -2.376 3.024 1.00 77.62 93 ASP A C 1
ATOM 754 O O . ASP A 1 93 ? 5.189 -3.509 3.507 1.00 77.62 93 ASP A O 1
ATOM 758 N N . LEU A 1 94 ? 4.527 -2.178 1.814 1.00 88.31 94 LEU A N 1
ATOM 759 C CA . LEU A 1 94 ? 4.230 -3.245 0.860 1.00 88.31 94 LEU A CA 1
ATOM 760 C C . LEU A 1 94 ? 5.397 -3.407 -0.117 1.00 88.31 94 LEU A C 1
ATOM 762 O O . LEU A 1 94 ? 5.586 -2.561 -0.981 1.00 88.31 94 LEU A O 1
ATOM 766 N N . ASP A 1 95 ? 6.120 -4.521 -0.037 1.00 87.88 95 ASP A N 1
ATOM 767 C CA . ASP A 1 95 ? 7.211 -4.822 -0.968 1.00 87.88 95 ASP A CA 1
ATOM 768 C C . ASP A 1 95 ? 6.715 -5.635 -2.172 1.00 87.88 95 ASP A C 1
ATOM 770 O O . ASP A 1 95 ? 6.142 -6.721 -2.019 1.00 87.88 95 ASP A O 1
ATOM 774 N N . LEU A 1 96 ? 6.990 -5.160 -3.385 1.00 90.06 96 LEU A N 1
ATOM 775 C CA . LEU A 1 96 ? 6.668 -5.834 -4.640 1.00 90.06 96 LEU A CA 1
ATOM 776 C C . LEU A 1 96 ? 7.909 -5.990 -5.530 1.00 90.06 96 LEU A C 1
ATOM 778 O O . LEU A 1 96 ? 8.853 -5.207 -5.494 1.00 90.06 96 LEU A O 1
ATOM 782 N N . LEU A 1 97 ? 7.885 -7.006 -6.389 1.00 88.06 97 LEU A N 1
ATOM 783 C CA . LEU A 1 97 ? 8.764 -7.111 -7.554 1.00 88.06 97 LEU A CA 1
ATOM 784 C C . LEU A 1 97 ? 7.955 -6.855 -8.815 1.00 88.06 97 LEU A C 1
ATOM 786 O O . LEU A 1 97 ? 7.001 -7.592 -9.064 1.00 88.06 97 LEU A O 1
ATOM 790 N N . GLY A 1 98 ? 8.343 -5.847 -9.592 1.00 88.94 98 GLY A N 1
ATOM 791 C CA . GLY A 1 98 ? 7.733 -5.524 -10.880 1.00 88.94 98 GLY A CA 1
ATOM 792 C C . GLY A 1 98 ? 8.431 -6.214 -12.056 1.00 88.94 98 GLY A C 1
ATOM 793 O O . GLY A 1 98 ? 9.650 -6.357 -12.064 1.00 88.94 98 GLY A O 1
ATOM 794 N N . PHE A 1 99 ? 7.654 -6.613 -13.069 1.00 83.62 99 PHE A N 1
ATOM 795 C CA . PHE A 1 99 ? 8.158 -7.259 -14.303 1.00 83.62 99 PHE A CA 1
ATOM 796 C C . PHE A 1 99 ? 7.880 -6.461 -15.580 1.00 83.62 99 PHE A C 1
ATOM 798 O O . PHE A 1 99 ? 8.187 -6.910 -16.683 1.00 83.62 99 PHE A O 1
ATOM 805 N N . ARG A 1 100 ? 7.208 -5.317 -15.451 1.00 84.44 100 ARG A N 1
ATOM 806 C CA . ARG A 1 100 ? 6.825 -4.455 -16.573 1.00 84.44 100 ARG A CA 1
ATOM 807 C C . ARG A 1 100 ? 7.584 -3.132 -16.512 1.00 84.44 100 ARG A C 1
ATOM 809 O O . ARG A 1 100 ? 8.579 -3.022 -15.808 1.00 84.44 100 ARG A O 1
ATOM 816 N N . ASN A 1 101 ? 7.122 -2.155 -17.288 1.00 87.12 101 ASN A N 1
ATOM 817 C CA . ASN A 1 101 ? 7.731 -0.840 -17.427 1.00 87.12 101 ASN A CA 1
ATOM 818 C C . ASN A 1 101 ? 7.997 -0.180 -16.050 1.00 87.12 101 ASN A C 1
ATOM 820 O O . ASN A 1 101 ? 7.026 0.142 -15.360 1.00 87.12 101 ASN A O 1
ATOM 824 N N . PRO A 1 102 ? 9.270 0.050 -15.667 1.00 87.81 102 PRO A N 1
ATOM 825 C CA . PRO A 1 102 ? 9.631 0.673 -14.394 1.00 87.81 102 PRO A CA 1
ATOM 826 C C . PRO A 1 102 ? 9.467 2.198 -14.391 1.00 87.81 102 PRO A C 1
ATOM 828 O O . PRO A 1 102 ? 9.750 2.843 -13.383 1.00 87.81 102 PRO A O 1
ATOM 831 N N . ALA A 1 103 ? 9.039 2.804 -15.505 1.00 90.69 103 ALA A N 1
ATOM 832 C CA . ALA A 1 103 ? 8.855 4.245 -15.591 1.00 90.69 103 ALA A CA 1
ATOM 833 C C . ALA A 1 103 ? 7.861 4.748 -14.533 1.00 90.69 103 ALA A C 1
ATOM 835 O O . ALA A 1 103 ? 6.751 4.229 -14.401 1.00 90.69 103 ALA A O 1
ATOM 836 N N . VAL A 1 104 ? 8.240 5.828 -13.844 1.00 92.62 104 VAL A N 1
ATOM 837 C CA . VAL A 1 104 ? 7.438 6.509 -12.812 1.00 92.62 104 VAL A CA 1
ATOM 838 C C . VAL A 1 104 ? 6.005 6.770 -13.287 1.00 92.62 104 VAL A C 1
ATOM 840 O O . VAL A 1 104 ? 5.050 6.488 -12.567 1.00 92.62 104 VAL A O 1
ATOM 843 N N . THR A 1 105 ? 5.835 7.243 -14.523 1.00 95.12 105 THR A N 1
ATOM 844 C CA . THR A 1 105 ? 4.521 7.520 -15.126 1.00 95.12 105 THR A CA 1
ATOM 845 C C . THR A 1 105 ? 3.678 6.260 -15.323 1.00 95.12 105 THR A C 1
ATOM 847 O O . THR A 1 105 ? 2.478 6.275 -15.051 1.00 95.12 105 THR A O 1
ATOM 850 N N . ALA A 1 106 ? 4.298 5.155 -15.748 1.00 94.19 106 ALA A N 1
ATOM 851 C CA . ALA A 1 106 ? 3.618 3.877 -15.924 1.00 94.19 106 ALA A CA 1
ATOM 852 C C . ALA A 1 106 ? 3.160 3.311 -14.574 1.00 94.19 106 ALA A C 1
ATOM 854 O O . ALA A 1 106 ? 2.004 2.919 -14.428 1.00 94.19 106 ALA A O 1
ATOM 855 N N . ILE A 1 107 ? 4.036 3.333 -13.567 1.00 96.00 107 ILE A N 1
ATOM 856 C CA . ILE A 1 107 ? 3.710 2.859 -12.219 1.00 96.00 107 ILE A CA 1
ATOM 857 C C . ILE A 1 107 ? 2.630 3.728 -11.573 1.00 96.00 107 ILE A C 1
ATOM 859 O O . ILE A 1 107 ? 1.685 3.190 -10.997 1.00 96.00 107 ILE A O 1
ATOM 863 N N . ARG A 1 108 ? 2.700 5.053 -11.739 1.00 97.06 108 ARG A N 1
ATOM 864 C CA . ARG A 1 108 ? 1.653 5.972 -11.279 1.00 97.06 108 ARG A CA 1
ATOM 865 C C . ARG A 1 108 ? 0.288 5.594 -11.852 1.00 97.06 108 ARG A C 1
ATOM 867 O O . ARG A 1 108 ? -0.645 5.393 -11.084 1.00 97.06 108 ARG A O 1
ATOM 874 N N . SER A 1 109 ? 0.193 5.398 -13.168 1.00 97.12 109 SER A N 1
ATOM 875 C CA . SER A 1 109 ? -1.060 5.011 -13.837 1.00 97.12 109 SER A CA 1
ATOM 876 C C . SER A 1 109 ? -1.623 3.673 -13.330 1.00 97.12 109 SER A C 1
ATOM 878 O O . SER A 1 109 ? -2.829 3.535 -13.093 1.00 97.12 109 SER A O 1
ATOM 880 N N . VAL A 1 110 ? -0.747 2.691 -13.099 1.00 97.19 110 VAL A N 1
ATOM 881 C CA . VAL A 1 110 ? -1.125 1.392 -12.530 1.00 97.19 110 VAL A CA 1
ATOM 882 C C . VAL A 1 110 ? -1.727 1.556 -11.134 1.00 97.19 110 VAL A C 1
ATOM 884 O O . VAL A 1 110 ? -2.810 1.035 -10.864 1.00 97.19 110 VAL A O 1
ATOM 887 N N . PHE A 1 111 ? -1.060 2.288 -10.241 1.00 97.62 111 PHE A N 1
ATOM 888 C CA . PHE A 1 111 ? -1.539 2.435 -8.868 1.00 97.62 111 PHE A CA 1
ATOM 889 C C . PHE A 1 111 ? -2.738 3.375 -8.744 1.00 97.62 111 PHE A C 1
ATOM 891 O O . PHE A 1 111 ? -3.609 3.116 -7.919 1.00 97.62 111 PHE A O 1
ATOM 898 N N . GLU A 1 112 ? -2.867 4.389 -9.600 1.00 98.06 112 GLU A N 1
ATOM 899 C CA . GLU A 1 112 ? -4.103 5.169 -9.724 1.00 98.06 112 GLU A CA 1
ATOM 900 C C . GLU A 1 112 ? -5.291 4.269 -10.076 1.00 98.06 112 GLU A C 1
ATOM 902 O O . GLU A 1 112 ? -6.354 4.379 -9.463 1.00 98.06 112 GLU A O 1
ATOM 907 N N . THR A 1 113 ? -5.097 3.341 -11.019 1.00 97.62 113 THR A N 1
ATOM 908 C CA . THR A 1 113 ? -6.118 2.357 -11.395 1.00 97.62 113 THR A CA 1
ATOM 909 C C . THR A 1 113 ? -6.471 1.468 -10.206 1.00 97.62 113 THR A C 1
ATOM 911 O O . THR A 1 113 ? -7.645 1.340 -9.873 1.00 97.62 113 THR A O 1
ATOM 914 N N . ILE A 1 114 ? -5.470 0.905 -9.519 1.00 97.25 114 ILE A N 1
ATOM 915 C CA . ILE A 1 114 ? -5.675 0.029 -8.354 1.00 97.25 114 ILE A CA 1
ATOM 916 C C . ILE A 1 114 ? -6.417 0.758 -7.225 1.00 97.25 114 ILE A C 1
ATOM 918 O O . ILE A 1 114 ? -7.361 0.204 -6.661 1.00 97.25 114 ILE A O 1
ATOM 922 N N . CYS A 1 115 ? -6.036 1.998 -6.910 1.00 97.06 115 CYS A N 1
ATOM 923 C CA . CYS A 1 115 ? -6.661 2.811 -5.863 1.00 97.06 115 CYS A CA 1
ATOM 924 C C . CYS A 1 115 ? -8.135 3.136 -6.152 1.00 97.06 115 CYS A C 1
ATOM 926 O O . CYS A 1 115 ? -8.913 3.302 -5.212 1.00 97.06 115 CYS A O 1
ATOM 928 N N . ARG A 1 116 ? -8.528 3.204 -7.432 1.00 96.75 116 ARG A N 1
ATOM 929 C CA . ARG A 1 116 ? -9.910 3.469 -7.870 1.00 96.75 116 ARG A CA 1
ATOM 930 C C . ARG A 1 116 ? -10.790 2.222 -7.951 1.00 96.75 116 ARG A C 1
ATOM 932 O O . ARG A 1 116 ? -11.988 2.361 -8.174 1.00 96.75 116 ARG A O 1
ATOM 939 N N . ILE A 1 117 ? -10.235 1.020 -7.779 1.00 95.38 117 ILE A N 1
ATOM 940 C CA . ILE A 1 117 ? -11.035 -0.208 -7.805 1.00 95.38 117 ILE A CA 1
ATOM 941 C C . ILE A 1 117 ? -12.015 -0.205 -6.628 1.00 95.38 117 ILE A C 1
ATOM 943 O O . ILE A 1 117 ? -11.618 -0.223 -5.456 1.00 95.38 117 ILE A O 1
ATOM 947 N N . GLU A 1 118 ? -13.303 -0.255 -6.960 1.00 89.00 118 GLU A N 1
ATOM 948 C CA . GLU A 1 118 ? -14.366 -0.546 -6.008 1.00 89.00 118 GLU A CA 1
ATOM 949 C C . GLU A 1 118 ? -14.283 -2.024 -5.599 1.00 89.00 118 GLU A C 1
ATOM 951 O O . GLU A 1 118 ? -14.556 -2.939 -6.376 1.00 89.00 118 GLU A O 1
ATOM 956 N N . ALA A 1 119 ? -13.835 -2.258 -4.369 1.00 81.06 119 ALA A N 1
ATOM 957 C CA . ALA A 1 119 ? -13.750 -3.579 -3.759 1.00 81.06 119 ALA A CA 1
ATOM 958 C C . ALA A 1 119 ? -15.003 -3.881 -2.915 1.00 81.06 119 ALA A C 1
ATOM 960 O O . ALA A 1 119 ? -15.888 -3.042 -2.748 1.00 81.06 119 ALA A O 1
ATOM 961 N N . GLU A 1 120 ? -15.058 -5.078 -2.318 1.00 80.38 120 GLU A N 1
ATOM 962 C CA . GLU A 1 120 ? -16.006 -5.367 -1.234 1.00 80.38 120 GLU A CA 1
ATOM 963 C C . GLU A 1 120 ? -15.975 -4.266 -0.165 1.00 80.38 120 GLU A C 1
ATOM 965 O O . GLU A 1 120 ? -14.928 -3.660 0.067 1.00 80.38 120 GLU A O 1
ATOM 970 N N . LYS A 1 121 ? -17.112 -4.054 0.512 1.00 85.31 121 LYS A N 1
ATOM 971 C CA . LYS A 1 121 ? -17.316 -3.003 1.519 1.00 85.31 121 LYS A CA 1
ATOM 972 C C . LYS A 1 121 ? -16.307 -3.101 2.677 1.00 85.31 121 LYS A C 1
ATOM 974 O O . LYS A 1 121 ? -16.597 -3.678 3.720 1.00 85.31 121 LYS A O 1
ATOM 979 N N . ASP A 1 122 ? -15.143 -2.486 2.488 1.00 91.12 122 ASP A N 1
ATOM 980 C CA . ASP A 1 122 ? -14.022 -2.420 3.433 1.00 91.12 122 ASP A CA 1
ATOM 981 C C . ASP A 1 122 ? -13.835 -1.021 4.042 1.00 91.12 122 ASP A C 1
ATOM 983 O O . ASP A 1 122 ? -12.946 -0.792 4.855 1.00 91.12 122 ASP A O 1
ATOM 987 N N . GLY A 1 123 ? -14.703 -0.075 3.680 1.00 92.81 123 GLY A N 1
ATOM 988 C CA . GLY A 1 123 ? -14.724 1.271 4.250 1.00 92.81 123 GLY A CA 1
ATOM 989 C C . GLY A 1 123 ? -13.509 2.135 3.904 1.00 92.81 123 GLY A C 1
ATOM 990 O O . GLY A 1 123 ? -13.439 3.252 4.416 1.00 92.81 123 GLY A O 1
ATOM 991 N N . LEU A 1 124 ? -12.586 1.650 3.064 1.00 95.44 124 LEU A N 1
ATOM 992 C CA . LEU A 1 124 ? -11.388 2.377 2.659 1.00 95.44 124 LEU A CA 1
ATOM 993 C C . LEU A 1 124 ? -11.597 3.099 1.331 1.00 95.44 124 LEU A C 1
ATOM 995 O O . LEU A 1 124 ? -12.051 2.505 0.352 1.00 95.44 124 LEU A O 1
ATOM 999 N N . ALA A 1 125 ? -11.171 4.357 1.283 1.00 96.06 125 ALA A N 1
ATOM 1000 C CA . ALA A 1 125 ? -10.981 5.097 0.041 1.00 96.06 125 ALA A CA 1
ATOM 1001 C C . ALA A 1 125 ? -9.517 5.534 -0.077 1.00 96.06 125 ALA A C 1
ATOM 1003 O O . ALA A 1 125 ? -8.983 6.161 0.834 1.00 96.06 125 ALA A O 1
ATOM 1004 N N . TYR A 1 126 ? -8.861 5.196 -1.185 1.00 97.62 126 TYR A N 1
ATOM 1005 C CA . TYR A 1 126 ? -7.472 5.583 -1.438 1.00 97.62 126 TYR A CA 1
ATOM 1006 C C . TYR A 1 126 ? -7.426 6.872 -2.249 1.00 97.62 126 TYR A C 1
ATOM 1008 O O . TYR A 1 126 ? -8.195 7.051 -3.195 1.00 97.62 126 TYR A O 1
ATOM 1016 N N . ASP A 1 127 ? -6.501 7.758 -1.897 1.00 97.50 127 ASP A N 1
ATOM 1017 C CA . ASP A 1 127 ? -6.2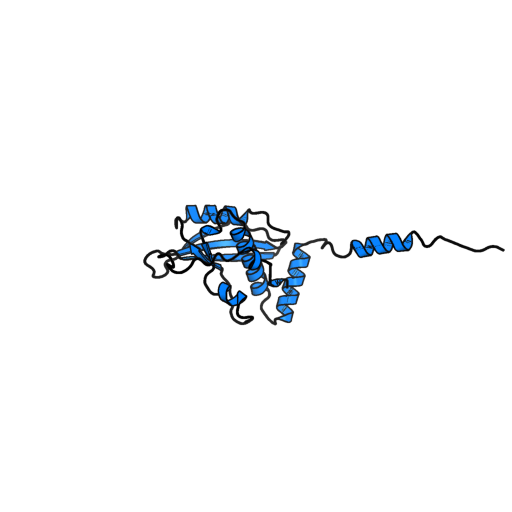71 8.991 -2.633 1.00 97.50 127 ASP A CA 1
ATOM 1018 C C . ASP A 1 127 ? -5.446 8.724 -3.899 1.00 97.50 127 ASP A C 1
ATOM 1020 O O . ASP A 1 127 ? -4.216 8.804 -3.908 1.00 97.50 127 ASP A O 1
ATOM 1024 N N . ALA A 1 128 ? -6.142 8.371 -4.980 1.00 96.75 128 ALA A N 1
ATOM 1025 C CA . ALA A 1 128 ? -5.524 8.167 -6.286 1.00 96.75 128 ALA A CA 1
ATOM 1026 C C . ALA A 1 128 ? -4.941 9.468 -6.867 1.00 96.75 128 ALA A C 1
ATOM 1028 O O . ALA A 1 128 ? -3.958 9.418 -7.593 1.00 96.75 128 ALA A O 1
ATOM 1029 N N . ASN A 1 129 ? -5.524 10.631 -6.554 1.00 95.75 129 ASN A N 1
ATOM 1030 C CA . ASN A 1 129 ? -5.071 11.910 -7.109 1.00 95.75 129 ASN A CA 1
ATOM 1031 C C . ASN A 1 129 ? -3.814 12.421 -6.387 1.00 95.75 129 ASN A C 1
ATOM 1033 O O . ASN A 1 129 ? -2.912 12.951 -7.030 1.00 95.75 129 ASN A O 1
ATOM 1037 N N . GLY A 1 130 ? -3.750 12.231 -5.067 1.00 93.38 130 GLY A N 1
ATOM 1038 C CA . GLY A 1 130 ? -2.611 12.577 -4.212 1.00 93.38 130 GLY A CA 1
ATOM 1039 C C . GLY A 1 130 ? -1.478 11.546 -4.210 1.00 93.38 130 GLY A C 1
ATOM 1040 O O . GLY A 1 130 ? -0.623 11.588 -3.329 1.00 93.38 130 GLY A O 1
ATOM 1041 N N . LEU A 1 131 ? -1.477 10.601 -5.152 1.00 95.06 131 LEU A N 1
ATOM 1042 C CA . LEU A 1 131 ? -0.461 9.560 -5.252 1.00 95.06 131 LEU A CA 1
ATOM 1043 C C . LEU A 1 131 ? 0.865 10.119 -5.801 1.00 95.06 131 LEU A C 1
ATOM 1045 O O . LEU A 1 131 ? 0.895 10.699 -6.896 1.00 95.06 131 LEU A O 1
ATOM 1049 N N . SER A 1 132 ? 1.959 9.892 -5.068 1.00 97.06 132 SER A N 1
ATOM 1050 C CA . SER A 1 132 ? 3.333 10.199 -5.485 1.00 97.06 132 SER A CA 1
ATOM 1051 C C . SER A 1 132 ? 4.095 8.923 -5.846 1.00 97.06 132 SER A C 1
ATOM 1053 O O . SER A 1 132 ? 3.863 7.855 -5.275 1.00 97.06 132 SER A O 1
ATOM 1055 N N . VAL A 1 133 ? 4.988 9.031 -6.833 1.00 96.38 133 VAL A N 1
ATOM 1056 C CA . VAL A 1 133 ? 5.879 7.944 -7.254 1.00 96.38 133 VAL A CA 1
ATOM 1057 C C . VAL A 1 133 ? 7.276 8.511 -7.446 1.00 96.38 133 VAL A C 1
ATOM 1059 O O . VAL A 1 133 ? 7.458 9.452 -8.217 1.00 96.38 133 VAL A O 1
ATOM 1062 N N . GLU A 1 134 ? 8.255 7.928 -6.767 1.00 94.19 134 GLU A N 1
ATOM 1063 C CA . GLU A 1 134 ? 9.640 8.395 -6.763 1.00 94.19 134 GLU A CA 1
ATOM 1064 C C . GLU A 1 134 ? 10.598 7.237 -7.032 1.00 94.19 134 GLU A C 1
ATOM 1066 O O . GLU A 1 134 ? 10.341 6.096 -6.649 1.00 94.19 134 GLU A O 1
ATOM 1071 N N . VAL A 1 135 ? 11.716 7.519 -7.701 1.00 91.0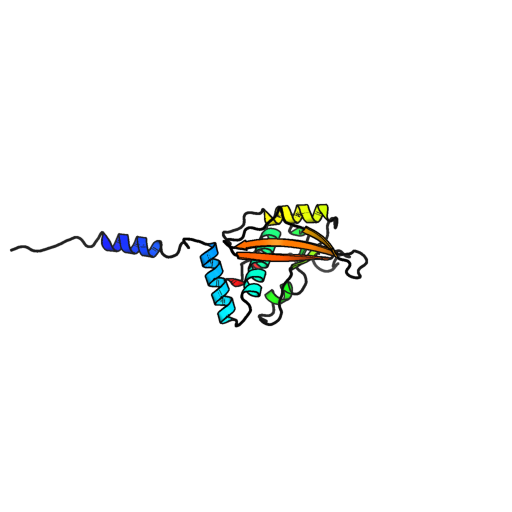6 135 VAL A N 1
ATOM 1072 C CA . VAL A 1 135 ? 12.768 6.519 -7.915 1.00 91.06 135 VAL A CA 1
ATOM 1073 C C . VAL A 1 135 ? 13.550 6.342 -6.620 1.00 91.06 135 VAL A C 1
ATOM 1075 O O . VAL A 1 135 ? 14.077 7.311 -6.078 1.00 91.06 135 VAL A O 1
ATOM 1078 N N . ILE A 1 136 ? 13.691 5.099 -6.166 1.00 85.88 136 ILE A N 1
ATOM 1079 C CA . ILE A 1 136 ? 14.561 4.739 -5.047 1.00 85.88 136 ILE A CA 1
ATOM 1080 C C . ILE A 1 136 ? 15.806 4.032 -5.583 1.00 85.88 136 ILE A C 1
ATOM 1082 O O . ILE A 1 136 ? 15.737 3.064 -6.342 1.00 85.88 136 ILE A O 1
ATOM 1086 N N . ARG A 1 137 ? 16.982 4.543 -5.215 1.00 70.06 137 ARG A N 1
ATOM 1087 C CA . ARG A 1 137 ? 18.267 3.927 -5.561 1.00 70.06 137 ARG A CA 1
ATOM 1088 C C . ARG A 1 137 ? 18.630 2.908 -4.489 1.00 70.06 137 ARG A C 1
ATOM 1090 O O . ARG A 1 137 ? 19.420 3.196 -3.598 1.00 70.06 137 ARG A O 1
ATOM 1097 N N . GLU A 1 138 ? 18.045 1.723 -4.565 1.00 58.38 138 GLU A N 1
ATOM 1098 C CA . GLU A 1 138 ? 18.659 0.553 -3.938 1.00 58.38 138 GLU A CA 1
ATOM 1099 C C . GLU A 1 138 ? 19.804 0.097 -4.846 1.00 58.38 138 GLU A C 1
ATOM 1101 O O . GLU A 1 138 ? 19.674 0.204 -6.061 1.00 58.38 138 GLU A O 1
ATOM 1106 N N . GLY A 1 139 ? 20.938 -0.333 -4.285 1.00 51.19 139 GLY A N 1
ATOM 1107 C CA . GLY A 1 139 ? 22.199 -0.616 -4.996 1.00 51.19 139 GLY A CA 1
ATOM 1108 C C . GLY A 1 139 ? 22.172 -1.798 -5.980 1.00 51.19 139 GLY A C 1
ATOM 1109 O O . GLY A 1 139 ? 23.080 -2.623 -5.971 1.00 51.19 139 GLY A O 1
ATOM 1110 N N . GLN A 1 140 ? 21.131 -1.903 -6.803 1.00 51.44 140 GLN A N 1
ATOM 1111 C CA . GLN A 1 140 ? 20.916 -2.892 -7.848 1.00 51.44 140 GLN A CA 1
ATOM 1112 C C . GLN A 1 140 ? 21.027 -2.244 -9.234 1.00 51.44 140 GLN A C 1
ATOM 1114 O O . GLN A 1 140 ? 20.803 -1.048 -9.414 1.00 51.44 140 GLN A O 1
ATOM 1119 N N . GLN A 1 141 ? 21.357 -3.068 -10.228 1.00 46.12 141 GLN A N 1
ATOM 1120 C CA . GLN A 1 141 ? 21.575 -2.671 -11.624 1.00 46.12 141 GLN A CA 1
ATOM 1121 C C . GLN A 1 141 ? 20.321 -2.067 -12.293 1.00 46.12 141 GLN A C 1
ATOM 1123 O O . GLN A 1 141 ? 20.436 -1.291 -13.238 1.00 46.12 141 GLN A O 1
ATOM 1128 N N . TYR A 1 142 ? 19.136 -2.372 -11.755 1.00 56.25 142 TYR A N 1
ATOM 1129 C CA . TYR A 1 142 ? 17.852 -1.768 -12.090 1.00 56.25 142 TYR A CA 1
ATOM 1130 C C . TYR A 1 142 ? 17.271 -1.229 -10.773 1.00 56.25 142 TYR A C 1
ATOM 1132 O O . TYR A 1 142 ? 16.995 -2.004 -9.864 1.00 56.25 142 TYR A O 1
ATOM 1140 N N . GLY A 1 143 ? 17.188 0.095 -10.606 1.00 73.75 143 GLY A N 1
ATOM 1141 C CA . GLY A 1 143 ? 16.693 0.712 -9.365 1.00 73.75 143 GLY A CA 1
ATOM 1142 C C . GLY A 1 143 ? 15.238 0.337 -9.036 1.00 73.75 143 GLY A C 1
ATOM 1143 O O . GLY A 1 143 ? 14.574 -0.371 -9.791 1.00 73.75 143 GLY A O 1
ATOM 1144 N N . GLY A 1 144 ? 14.720 0.834 -7.913 1.00 88.31 144 GLY A N 1
ATOM 1145 C CA . GLY A 1 144 ? 13.325 0.643 -7.514 1.00 88.31 144 GLY A CA 1
ATOM 1146 C C . GLY A 1 144 ? 12.475 1.900 -7.694 1.00 88.31 144 GLY A C 1
ATOM 1147 O O . GLY A 1 144 ? 12.983 2.987 -7.983 1.00 88.31 144 GLY A O 1
ATOM 1148 N N . VAL A 1 145 ? 11.171 1.772 -7.462 1.00 92.19 145 VAL A N 1
ATOM 1149 C CA . VAL A 1 145 ? 10.276 2.918 -7.262 1.00 92.19 145 VAL A CA 1
ATOM 1150 C C . VAL A 1 145 ? 9.486 2.766 -5.972 1.00 92.19 145 VAL A C 1
ATOM 1152 O O . VAL A 1 145 ? 9.075 1.666 -5.609 1.00 92.19 145 VAL A O 1
ATOM 1155 N N . ARG A 1 146 ? 9.244 3.888 -5.305 1.00 94.25 146 ARG A N 1
ATOM 1156 C CA . ARG A 1 146 ? 8.381 4.000 -4.136 1.00 94.25 146 ARG A CA 1
ATOM 1157 C C . ARG A 1 146 ? 7.105 4.715 -4.532 1.00 94.25 146 ARG A C 1
ATOM 1159 O O . ARG A 1 146 ? 7.154 5.801 -5.102 1.00 94.25 146 ARG A O 1
ATOM 1166 N N . VAL A 1 147 ? 5.971 4.109 -4.217 1.00 96.62 147 VAL A N 1
ATOM 1167 C CA . VAL A 1 147 ? 4.640 4.694 -4.361 1.00 96.62 147 VAL A CA 1
ATOM 1168 C C . VAL A 1 147 ? 4.133 5.073 -2.979 1.00 96.62 147 VAL A C 1
ATOM 1170 O O . VAL A 1 147 ? 4.153 4.245 -2.067 1.00 96.62 147 VAL A O 1
ATOM 1173 N N . GLN A 1 148 ? 3.635 6.296 -2.824 1.00 96.94 148 GLN A N 1
ATOM 1174 C CA . GLN A 1 148 ? 2.981 6.736 -1.595 1.00 96.94 148 GLN A CA 1
ATOM 1175 C C . GLN A 1 148 ? 1.586 7.279 -1.890 1.00 96.94 148 GLN A C 1
ATOM 1177 O O . GLN A 1 148 ? 1.346 7.975 -2.874 1.00 96.94 148 GLN A O 1
ATOM 1182 N N . THR A 1 149 ? 0.640 6.935 -1.023 1.00 97.56 149 THR A N 1
ATOM 1183 C CA . THR A 1 149 ? -0.737 7.435 -1.055 1.00 97.56 149 THR A CA 1
ATOM 1184 C C . THR A 1 149 ? -1.303 7.454 0.365 1.00 97.56 149 THR A C 1
ATOM 1186 O O . THR A 1 149 ? -0.674 6.997 1.320 1.00 97.56 149 THR A O 1
ATOM 1189 N N . THR A 1 150 ? -2.510 7.985 0.524 1.00 97.69 150 THR A N 1
ATOM 1190 C CA . THR A 1 150 ? -3.243 7.968 1.788 1.00 97.69 150 THR A CA 1
ATOM 1191 C C . THR A 1 150 ? -4.567 7.244 1.608 1.00 97.69 150 THR A C 1
ATOM 1193 O O . THR A 1 150 ? -5.362 7.599 0.740 1.00 97.69 150 THR A O 1
ATOM 1196 N N . ALA A 1 151 ? -4.842 6.268 2.468 1.00 96.75 151 ALA A N 1
ATOM 1197 C CA . ALA A 1 151 ? -6.167 5.685 2.606 1.00 96.75 151 ALA A CA 1
ATOM 1198 C C . ALA A 1 151 ? -6.972 6.442 3.673 1.00 96.75 151 ALA A C 1
ATOM 1200 O O . ALA A 1 151 ? -6.431 6.862 4.698 1.00 96.75 151 ALA A O 1
ATOM 1201 N N . SER A 1 152 ? -8.270 6.617 3.461 1.00 97.06 152 SER A N 1
ATOM 1202 C CA . SER A 1 152 ? -9.201 7.130 4.459 1.00 97.06 152 SER A CA 1
ATOM 1203 C C . SER A 1 152 ? -10.144 6.027 4.926 1.00 97.06 152 SER A C 1
ATOM 1205 O O . S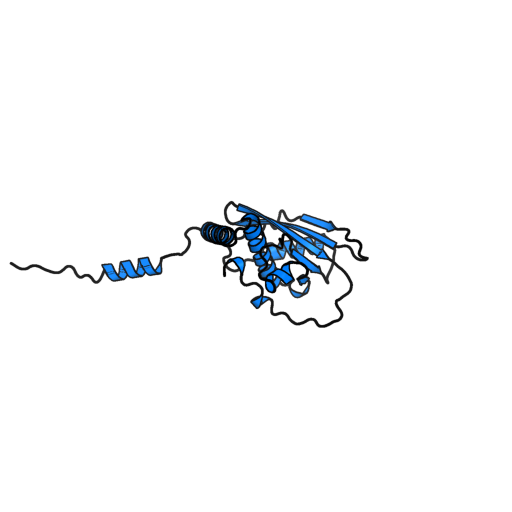ER A 1 152 ? -10.724 5.303 4.121 1.00 97.06 152 SER A O 1
ATOM 1207 N N . LEU A 1 153 ? -10.301 5.908 6.244 1.00 95.75 153 LEU A N 1
ATOM 1208 C CA . LEU A 1 153 ? -11.309 5.075 6.895 1.00 95.75 153 LEU A CA 1
ATOM 1209 C C . LEU A 1 153 ? -12.180 6.002 7.748 1.00 95.75 153 LEU A C 1
ATOM 1211 O O . LEU A 1 153 ? -11.843 6.349 8.882 1.00 95.75 153 LEU A O 1
ATOM 1215 N N . GLY A 1 154 ? -13.271 6.496 7.161 1.00 93.12 154 GLY A N 1
ATOM 1216 C CA . GLY A 1 154 ? -14.042 7.593 7.746 1.00 93.12 154 GLY A CA 1
ATOM 1217 C C . GLY A 1 154 ? -13.207 8.876 7.781 1.00 93.12 154 GLY A C 1
ATOM 1218 O O . GLY A 1 154 ? -12.759 9.351 6.743 1.00 93.12 154 GLY A O 1
ATOM 1219 N N . ARG A 1 155 ? -12.979 9.443 8.972 1.00 93.75 155 ARG A N 1
ATOM 1220 C CA . ARG A 1 155 ? -12.121 10.635 9.154 1.00 93.75 155 ARG A CA 1
ATOM 1221 C C . ARG A 1 155 ? -10.644 10.297 9.384 1.00 93.75 155 ARG A C 1
ATOM 1223 O O . ARG A 1 155 ? -9.808 11.194 9.374 1.00 93.75 155 ARG A O 1
ATOM 1230 N N . THR A 1 156 ? -10.316 9.027 9.613 1.00 96.19 156 THR A N 1
ATOM 1231 C CA . THR A 1 156 ? -8.941 8.592 9.870 1.00 96.19 156 THR A CA 1
ATOM 1232 C C . THR A 1 156 ? -8.170 8.517 8.558 1.00 96.19 156 THR A C 1
ATOM 1234 O O . THR A 1 156 ? -8.600 7.829 7.636 1.00 96.19 156 THR A O 1
ATOM 1237 N N . ARG A 1 157 ? -7.031 9.212 8.485 1.00 96.88 157 ARG A N 1
ATOM 1238 C CA . ARG A 1 157 ? -6.072 9.149 7.374 1.00 96.88 157 ARG A CA 1
ATOM 1239 C C . ARG A 1 157 ? -4.965 8.156 7.721 1.00 96.88 157 ARG A C 1
ATOM 1241 O O . ARG A 1 157 ? -4.432 8.201 8.825 1.00 96.88 157 ARG A O 1
ATOM 1248 N N . ILE A 1 158 ? -4.653 7.260 6.794 1.00 95.69 158 ILE A N 1
ATOM 1249 C CA . ILE A 1 158 ? -3.697 6.167 6.964 1.00 95.69 158 ILE A CA 1
ATOM 1250 C C . ILE A 1 158 ? -2.685 6.266 5.814 1.00 95.69 158 ILE A C 1
ATOM 1252 O O . ILE A 1 158 ? -3.074 6.032 4.667 1.00 95.69 158 ILE A O 1
ATOM 1256 N N . PRO A 1 159 ? -1.421 6.635 6.074 1.00 95.06 159 PRO A N 1
ATOM 1257 C CA . PRO A 1 159 ? -0.396 6.652 5.038 1.00 95.06 159 PRO A CA 1
ATOM 1258 C C . PRO A 1 159 ? -0.104 5.222 4.576 1.00 95.06 159 PRO A C 1
ATOM 1260 O O . PRO A 1 159 ? -0.078 4.291 5.385 1.00 95.06 159 PRO A O 1
ATOM 1263 N N . VAL A 1 160 ? 0.096 5.054 3.272 1.00 94.56 160 VAL A N 1
ATOM 1264 C CA . VAL A 1 160 ? 0.401 3.771 2.637 1.00 94.56 160 VAL A CA 1
ATOM 1265 C C . VAL A 1 160 ? 1.613 3.948 1.736 1.00 94.56 160 VAL A C 1
ATOM 1267 O O . VAL A 1 160 ? 1.633 4.850 0.898 1.00 94.56 160 VAL A O 1
ATOM 1270 N N . GLN A 1 161 ? 2.589 3.061 1.897 1.00 93.94 161 GLN A N 1
ATOM 1271 C CA . GLN A 1 161 ? 3.800 3.012 1.092 1.00 93.94 161 GLN A CA 1
ATOM 1272 C C . GLN A 1 161 ? 3.922 1.650 0.412 1.00 93.94 161 GLN A C 1
ATOM 1274 O O . GLN A 1 161 ? 3.644 0.608 1.015 1.00 93.94 161 GLN A O 1
ATOM 1279 N N . VAL A 1 162 ? 4.329 1.675 -0.854 1.00 93.94 162 VAL A N 1
ATOM 1280 C CA . VAL A 1 162 ? 4.602 0.488 -1.660 1.00 93.94 162 VAL A CA 1
ATOM 1281 C C . VAL A 1 162 ? 5.962 0.647 -2.319 1.00 93.94 162 VAL A C 1
ATOM 1283 O O . VAL A 1 162 ? 6.149 1.561 -3.118 1.00 93.94 162 VAL A O 1
ATOM 1286 N N . ASP A 1 163 ? 6.878 -0.262 -2.021 1.00 91.62 163 ASP A N 1
ATOM 1287 C CA . ASP A 1 163 ? 8.216 -0.284 -2.599 1.00 91.62 163 ASP A CA 1
ATOM 1288 C C . ASP A 1 163 ? 8.296 -1.376 -3.656 1.00 91.62 163 ASP A C 1
ATOM 1290 O O . ASP A 1 163 ? 7.873 -2.514 -3.448 1.00 91.62 163 ASP A O 1
ATOM 1294 N N . ILE A 1 164 ? 8.789 -1.015 -4.836 1.00 91.19 164 ILE A N 1
ATOM 1295 C CA . ILE A 1 164 ? 8.801 -1.879 -6.010 1.00 91.19 164 ILE A CA 1
ATOM 1296 C C . ILE A 1 164 ? 10.228 -1.966 -6.525 1.00 91.19 164 ILE A C 1
ATOM 1298 O O . ILE A 1 164 ? 10.749 -1.015 -7.106 1.00 91.19 164 ILE A O 1
ATOM 1302 N N . GLY A 1 165 ? 10.849 -3.126 -6.345 1.00 89.25 165 GLY A N 1
ATOM 1303 C CA . GLY A 1 165 ? 12.121 -3.440 -6.987 1.00 89.25 165 GLY A CA 1
ATOM 1304 C C . GLY A 1 165 ? 11.915 -3.929 -8.422 1.00 89.25 165 GLY A C 1
ATOM 1305 O O . GLY A 1 165 ? 10.908 -4.582 -8.721 1.00 89.25 165 GLY A O 1
ATOM 1306 N N . PHE A 1 166 ? 12.895 -3.672 -9.288 1.00 84.62 166 PHE A N 1
ATOM 1307 C CA . PHE A 1 166 ? 12.993 -4.237 -10.637 1.00 84.62 166 PHE A CA 1
ATOM 1308 C C . PHE A 1 166 ? 14.330 -4.979 -10.773 1.00 84.62 166 PHE A C 1
ATOM 1310 O O . PHE A 1 166 ? 15.325 -4.569 -10.190 1.00 84.62 166 PHE A O 1
ATOM 1317 N N . GLY A 1 167 ? 14.361 -6.104 -11.484 1.00 71.19 167 GLY A N 1
ATOM 1318 C CA . GLY A 1 167 ? 15.563 -6.936 -11.608 1.00 71.19 167 GLY A CA 1
ATOM 1319 C C . GLY A 1 167 ? 15.255 -8.332 -12.140 1.00 71.19 167 GLY A C 1
ATOM 1320 O O . GLY A 1 167 ? 14.082 -8.706 -12.246 1.00 71.19 167 GLY A O 1
ATOM 1321 N N . ASP A 1 168 ? 16.303 -9.081 -12.500 1.00 53.38 168 ASP A N 1
ATOM 1322 C CA . ASP A 1 168 ? 16.172 -10.300 -13.300 1.00 53.38 168 ASP A CA 1
ATOM 1323 C C . ASP A 1 168 ? 15.232 -11.338 -12.686 1.00 53.38 168 ASP A C 1
ATOM 1325 O O . ASP A 1 168 ? 15.231 -11.631 -11.485 1.00 53.38 168 ASP A O 1
ATOM 1329 N N . ALA A 1 169 ? 14.394 -11.864 -13.578 1.00 45.00 169 ALA A N 1
ATOM 1330 C CA . ALA A 1 169 ? 13.337 -12.812 -13.312 1.00 45.00 169 ALA A CA 1
ATOM 1331 C C . ALA A 1 169 ? 13.808 -13.928 -12.374 1.00 45.00 169 ALA A C 1
ATOM 1333 O O . ALA A 1 169 ? 14.815 -14.592 -12.608 1.00 45.00 169 ALA A O 1
ATOM 1334 N N . VAL A 1 170 ? 13.023 -14.200 -11.332 1.00 44.81 170 VAL A N 1
ATOM 1335 C CA . VAL A 1 170 ? 13.140 -15.458 -10.597 1.00 44.81 170 VAL A CA 1
ATOM 1336 C C . VAL A 1 170 ? 12.831 -16.588 -11.589 1.00 44.81 170 VAL A C 1
ATOM 1338 O O . VAL A 1 170 ? 11.673 -16.935 -11.810 1.00 44.81 170 VAL A O 1
ATOM 1341 N N . THR A 1 171 ? 13.869 -17.168 -12.193 1.00 36.44 171 THR A N 1
ATOM 1342 C CA . THR A 1 171 ? 13.828 -18.273 -13.174 1.00 36.44 171 THR A CA 1
ATOM 1343 C C . THR A 1 171 ? 13.371 -19.605 -12.562 1.00 36.44 171 THR A C 1
ATOM 1345 O O . THR A 1 171 ? 13.600 -20.673 -13.117 1.00 36.44 171 THR A O 1
ATOM 1348 N N . ARG A 1 172 ? 12.713 -19.620 -11.398 1.00 31.88 172 ARG A N 1
ATOM 1349 C CA . ARG A 1 172 ? 12.292 -20.868 -10.747 1.00 31.88 172 ARG A CA 1
ATOM 1350 C C . ARG A 1 172 ? 10.867 -20.772 -10.231 1.00 31.88 172 ARG A C 1
ATOM 1352 O O . ARG A 1 172 ? 10.611 -20.226 -9.167 1.00 31.88 172 ARG A O 1
ATOM 1359 N N . GLY A 1 173 ? 9.956 -21.356 -11.009 1.00 38.69 173 GLY A N 1
ATOM 1360 C CA . GLY A 1 173 ? 8.621 -21.747 -10.575 1.00 38.69 173 GLY A CA 1
ATOM 1361 C C . GLY A 1 173 ? 7.736 -20.583 -10.150 1.00 38.69 173 GLY A C 1
ATOM 1362 O O . GLY A 1 173 ? 7.529 -20.365 -8.956 1.00 38.69 173 GLY A O 1
ATOM 1363 N N . ARG A 1 174 ? 7.105 -19.913 -11.126 1.00 40.81 174 ARG A N 1
ATOM 1364 C CA . ARG A 1 174 ? 5.811 -19.251 -10.907 1.00 40.81 174 ARG A CA 1
ATOM 1365 C C . ARG A 1 174 ? 4.847 -20.304 -10.354 1.00 40.81 174 ARG A C 1
ATOM 1367 O O . ARG A 1 174 ? 4.160 -20.994 -11.100 1.00 40.81 174 ARG A O 1
ATOM 1374 N N . ARG A 1 175 ? 4.805 -20.470 -9.033 1.00 39.62 175 ARG A N 1
ATOM 1375 C CA . ARG A 1 175 ? 3.664 -21.116 -8.396 1.00 39.62 175 ARG A CA 1
ATOM 1376 C C . ARG A 1 175 ? 2.513 -20.148 -8.630 1.00 39.62 175 ARG A C 1
ATOM 1378 O O . ARG A 1 175 ? 2.574 -19.020 -8.146 1.00 39.62 175 ARG A O 1
ATOM 1385 N N . ASN A 1 176 ? 1.517 -20.560 -9.415 1.00 38.31 176 ASN A N 1
ATOM 1386 C CA . ASN A 1 176 ? 0.242 -19.858 -9.523 1.00 38.31 176 ASN A CA 1
ATOM 1387 C C . ASN A 1 176 ? -0.363 -19.792 -8.117 1.00 38.31 176 ASN A C 1
ATOM 1389 O O . ASN A 1 176 ? -1.056 -20.705 -7.670 1.00 38.31 176 ASN A O 1
ATOM 1393 N N . TRP A 1 177 ? -0.031 -18.741 -7.377 1.00 43.44 177 TRP A N 1
ATOM 1394 C CA . TRP A 1 177 ? -0.627 -18.477 -6.085 1.00 43.44 177 TRP A CA 1
ATOM 1395 C C . TRP A 1 177 ? -2.001 -17.891 -6.344 1.00 43.44 177 TRP A C 1
ATOM 1397 O O . TRP A 1 177 ? -2.146 -16.829 -6.947 1.00 43.44 177 TRP A O 1
ATOM 1407 N N . ASN A 1 178 ? -3.027 -18.607 -5.898 1.00 37.97 178 ASN A N 1
ATOM 1408 C CA . ASN A 1 178 ? -4.394 -18.133 -5.977 1.00 37.97 178 ASN A CA 1
ATOM 1409 C C . ASN A 1 178 ? -4.561 -16.975 -4.976 1.00 37.97 178 ASN A C 1
ATOM 1411 O O . ASN A 1 178 ? -4.911 -17.190 -3.812 1.00 37.97 178 ASN A O 1
ATOM 1415 N N . PHE A 1 179 ? -4.255 -15.749 -5.418 1.00 43.88 179 PHE A N 1
ATOM 1416 C CA . PHE A 1 179 ? -4.300 -14.511 -4.629 1.00 43.88 179 PHE A CA 1
ATOM 1417 C C . PHE A 1 179 ? -5.603 -14.353 -3.822 1.00 43.88 179 PHE A C 1
ATOM 1419 O O . PHE A 1 179 ? -5.594 -13.779 -2.730 1.00 43.88 179 PHE A O 1
ATOM 1426 N N . ARG A 1 180 ? -6.710 -14.926 -4.317 1.00 37.44 180 ARG A N 1
ATOM 1427 C CA . ARG A 1 180 ? -8.021 -14.959 -3.653 1.00 37.44 180 ARG A CA 1
ATOM 1428 C C . ARG A 1 180 ? -7.972 -15.493 -2.219 1.00 37.44 180 ARG A C 1
ATOM 1430 O O . ARG A 1 180 ? -8.731 -15.022 -1.381 1.00 37.44 180 ARG A O 1
ATOM 1437 N N . ARG A 1 181 ? -7.083 -16.445 -1.912 1.00 38.91 181 ARG A N 1
ATOM 1438 C CA . ARG A 1 181 ? -6.953 -17.025 -0.560 1.00 38.91 181 ARG A CA 1
ATOM 1439 C C . ARG A 1 181 ? -6.068 -16.183 0.368 1.00 38.91 181 ARG A C 1
ATOM 1441 O O . ARG A 1 181 ? -6.162 -16.309 1.584 1.00 38.91 181 ARG A O 1
ATOM 1448 N N . PHE A 1 182 ? -5.221 -15.318 -0.193 1.00 43.84 182 PHE A N 1
ATOM 1449 C CA . PHE A 1 182 ? -4.322 -14.454 0.573 1.00 43.84 182 PHE A CA 1
ATOM 1450 C C . PHE A 1 182 ? -5.004 -13.171 1.059 1.00 43.84 182 PHE A C 1
ATOM 1452 O O . PHE A 1 182 ? -4.645 -12.672 2.119 1.00 43.84 182 PHE A O 1
ATOM 1459 N N . CYS A 1 183 ? -5.986 -12.665 0.308 1.00 45.12 183 CYS A N 1
ATOM 1460 C CA . CYS A 1 183 ? -6.489 -11.298 0.455 1.00 45.12 183 CYS A CA 1
ATOM 1461 C C . CYS A 1 183 ? -7.832 -11.163 1.202 1.00 45.12 183 CYS A C 1
ATOM 1463 O O . CYS A 1 183 ? -8.456 -10.097 1.163 1.00 45.12 183 CYS A O 1
ATOM 1465 N N . ARG A 1 184 ? -8.285 -12.211 1.910 1.00 47.28 184 ARG A N 1
ATOM 1466 C CA . ARG A 1 184 ? -9.284 -12.013 2.973 1.00 47.28 184 ARG A CA 1
ATOM 1467 C C . ARG A 1 184 ? -8.606 -11.162 4.056 1.00 47.28 184 ARG A C 1
ATOM 1469 O O . ARG A 1 184 ? -7.482 -11.506 4.420 1.00 47.28 184 ARG A O 1
ATOM 1476 N N . PRO A 1 185 ? -9.214 -10.060 4.530 1.00 50.25 185 PRO A N 1
ATOM 1477 C CA . PRO A 1 185 ? -8.601 -9.224 5.554 1.00 50.25 185 PRO A CA 1
ATOM 1478 C C . PRO A 1 185 ? -8.476 -10.028 6.849 1.00 50.25 185 PRO A C 1
ATOM 1480 O O . PRO A 1 185 ? -9.418 -10.088 7.634 1.00 50.25 185 PRO A O 1
ATOM 1483 N N . ARG A 1 186 ? -7.307 -10.641 7.059 1.00 55.84 186 ARG A N 1
ATOM 1484 C CA . ARG A 1 186 ? -7.009 -11.478 8.230 1.00 55.84 186 ARG A CA 1
ATOM 1485 C C . ARG A 1 186 ? -6.861 -10.651 9.491 1.00 55.84 186 ARG A C 1
ATOM 1487 O O . ARG A 1 186 ? -6.920 -11.186 10.586 1.00 55.84 186 ARG A O 1
ATOM 1494 N N . VAL A 1 187 ? -6.684 -9.337 9.355 1.00 52.47 187 VAL A N 1
ATOM 1495 C CA . VAL A 1 187 ? -6.772 -8.435 10.504 1.00 52.47 187 VAL A CA 1
ATOM 1496 C C . VAL A 1 187 ? -8.145 -8.539 11.176 1.00 52.47 187 VAL A C 1
ATOM 1498 O O . VAL A 1 187 ? -8.212 -8.361 12.381 1.00 52.47 187 VAL A O 1
ATOM 1501 N N . LEU A 1 188 ? -9.221 -8.826 10.432 1.00 51.09 188 LEU A N 1
ATOM 1502 C CA . LEU A 1 188 ? -10.583 -8.916 10.967 1.00 51.09 188 LEU A CA 1
ATOM 1503 C C . LEU A 1 188 ? -11.014 -10.334 11.384 1.00 51.09 188 LEU A C 1
ATOM 1505 O O . LEU A 1 188 ? -12.141 -10.459 11.877 1.00 51.09 188 LEU A O 1
ATOM 1509 N N . ASP A 1 189 ? -10.161 -11.340 11.169 1.00 51.50 189 ASP A N 1
ATOM 1510 C CA . ASP A 1 189 ? -10.342 -12.725 11.630 1.00 51.50 189 ASP A CA 1
ATOM 1511 C C . ASP A 1 189 ? -9.818 -12.871 13.073 1.00 51.50 189 ASP A C 1
ATOM 1513 O O . ASP A 1 189 ? -10.521 -13.520 13.879 1.00 51.50 189 ASP A O 1
#

Foldseek 3Di:
DDDDDDDPPVVVVVVVVVVVPPDPPPALLVVLLVLLVVLCVVLVHDSLLSVQLLVVLVLLVLCCPDPCVVQKDWDPPLVVVVPDVDRPDRPNATEIEGDDDQDQVVVLVSSLNSQPDDDPPSQKHKDSVPKGKDWADDPDPFTKIKIWIWIDSDPDIRIYIYIYDYDDDPPDDPPVDNSVVVRPSPSND

Secondary structure (DSSP, 8-state):
-------THHHHHHHHHHHHTTT--SSHHHHHHHHHHHHHHHTT--HHHHHHHHHHHHHHHHHHHSTTGGGEEE-THHHHTTT---TTS---SEEEEE-S---HHHHHHHHHHHHH---SS--EEE-STT-EEEEE--SSSS-EEEEEEEEEETTEEEEEEEEEEE-S---S------GGGT-S-GGG-

Sequence (189 aa):
MRRRCASGASFVLILKAQLLMKDRPANLPASILARLRNIARSKQTDNQLILRRYAIERLLYRLSISPHRDQFILKGAMLFTAWLNDPNRPTQDLDLLGFRNPAVTAIRSVFETICRIEAEKDGLAYDANGLSVEVIREGQQYGGVRVQTTASLGRTRIPVQVDIGFGDAVTRGRRNWNFRRFCRPRVLD

Radius of gyration: 22.32 Å; chains: 1; bounding box: 90×34×51 Å